Protein AF-A0A8H5ZBM0-F1 (afdb_monomer_lite)

Sequence (310 aa):
MVKHPAFNDKVKRLRPPYNVPSRYLDLVRHGNSYLEPWYIIEIADLKHLADITIFRCSAAALALQFFNSCTEKVRNSVRKILLIEDEMSVGQYHTHGRGFISLCQKNKKLHIEHLVNLWKTVFAPNSNLQERYLDDWCYQGVDSMQNDRLQASEVSQLVGNWMVEALALPSLGMPEGSFTLVLDGDPIPEHTSKVFRIMQRDAAWQAALGLCCSRGLLPKPSSRQRGYNSCFIFEGFPEVMQTLSTTSSLIRCNFDLGVPYDVEAIIENYRDLDWDGWYSQWFSHSPSEFQTEPPLPPWHELRWLRGLPC

Structure (mmCIF, N/CA/C/O backbone):
data_AF-A0A8H5ZBM0-F1
#
_entry.id   AF-A0A8H5ZBM0-F1
#
loop_
_atom_site.group_PDB
_atom_site.id
_atom_site.type_symbol
_atom_site.label_atom_id
_atom_site.label_alt_id
_atom_site.label_comp_id
_atom_site.label_asym_id
_atom_site.label_entity_id
_atom_site.label_seq_id
_atom_site.pdbx_PDB_ins_code
_atom_site.Cartn_x
_atom_site.Cartn_y
_atom_site.Cartn_z
_atom_site.occupancy
_atom_site.B_iso_or_equiv
_atom_site.auth_seq_id
_atom_site.auth_comp_id
_atom_site.auth_asym_id
_atom_site.auth_atom_id
_atom_site.pdbx_PDB_model_num
ATOM 1 N N . MET A 1 1 ? 17.841 0.954 47.524 1.00 33.88 1 MET A N 1
ATOM 2 C CA . MET A 1 1 ? 16.758 0.469 46.640 1.00 33.88 1 MET A CA 1
ATOM 3 C C . MET A 1 1 ? 16.695 -1.046 46.760 1.00 33.88 1 MET A C 1
ATOM 5 O O . MET A 1 1 ? 17.623 -1.719 46.331 1.00 33.88 1 MET A O 1
ATOM 9 N N . VAL A 1 2 ? 15.679 -1.573 47.443 1.00 26.39 2 VAL A N 1
ATOM 10 C CA . VAL A 1 2 ? 15.518 -3.018 47.674 1.00 26.39 2 VAL A CA 1
ATOM 11 C C . VAL A 1 2 ? 14.767 -3.603 46.477 1.00 26.39 2 VAL A C 1
ATOM 13 O O . VAL A 1 2 ? 13.672 -3.146 46.162 1.00 26.39 2 VAL A O 1
ATOM 16 N N . LYS A 1 3 ? 15.377 -4.563 45.771 1.00 30.36 3 LYS A N 1
ATOM 17 C CA . LYS A 1 3 ? 14.754 -5.249 44.629 1.00 30.36 3 LYS A CA 1
ATOM 18 C C . LYS A 1 3 ? 13.694 -6.236 45.126 1.00 30.36 3 LYS A C 1
ATOM 20 O O . LYS A 1 3 ? 13.940 -6.991 46.063 1.00 30.36 3 LYS A O 1
ATOM 25 N N . HIS A 1 4 ? 12.527 -6.215 44.485 1.00 25.84 4 HIS A N 1
ATOM 26 C CA . HIS A 1 4 ? 11.391 -7.073 44.812 1.00 25.84 4 HIS A CA 1
ATOM 27 C C . HIS A 1 4 ? 11.705 -8.549 44.474 1.00 25.84 4 HIS A C 1
ATOM 29 O O . HIS A 1 4 ? 12.137 -8.832 43.354 1.00 25.84 4 HIS A O 1
ATOM 35 N N . PRO A 1 5 ? 11.461 -9.506 45.387 1.00 26.69 5 PRO A N 1
ATOM 36 C CA . PRO A 1 5 ? 11.902 -10.903 45.261 1.00 26.69 5 PRO A CA 1
ATOM 37 C C . PRO A 1 5 ? 11.163 -11.738 44.196 1.00 26.69 5 PRO A C 1
ATOM 39 O O . PRO A 1 5 ? 11.470 -12.910 44.024 1.00 26.69 5 PRO A O 1
ATOM 42 N N . ALA A 1 6 ? 10.231 -11.150 43.441 1.00 33.69 6 ALA A N 1
ATOM 43 C CA . ALA A 1 6 ? 9.495 -11.843 42.375 1.00 33.69 6 ALA A CA 1
ATOM 44 C C . ALA A 1 6 ? 10.252 -11.937 41.032 1.00 33.69 6 ALA A C 1
ATOM 46 O O . ALA A 1 6 ? 9.741 -12.535 40.092 1.00 33.69 6 ALA A O 1
ATOM 47 N N . PHE A 1 7 ? 11.451 -11.352 40.928 1.00 33.72 7 PHE A N 1
ATOM 48 C CA . PHE A 1 7 ? 12.228 -11.310 39.680 1.00 33.72 7 PHE A CA 1
ATOM 49 C C . PHE A 1 7 ? 13.432 -12.257 39.638 1.00 33.72 7 PHE A C 1
ATOM 51 O O . PHE A 1 7 ? 14.173 -12.242 38.656 1.00 33.72 7 PHE A O 1
ATOM 58 N N . ASN A 1 8 ? 13.616 -13.106 40.654 1.00 34.25 8 ASN A N 1
ATOM 59 C CA . ASN A 1 8 ? 14.618 -14.164 40.598 1.00 34.25 8 ASN A CA 1
ATOM 60 C C . ASN A 1 8 ? 13.964 -15.512 40.279 1.00 34.25 8 ASN A C 1
ATOM 62 O O . ASN A 1 8 ? 13.110 -16.006 41.007 1.00 34.25 8 ASN A O 1
ATOM 66 N N . ASP A 1 9 ? 14.464 -16.086 39.188 1.00 32.72 9 ASP A N 1
ATOM 67 C CA . ASP A 1 9 ? 14.313 -17.457 38.719 1.00 32.72 9 ASP A CA 1
ATOM 68 C C . ASP A 1 9 ? 13.030 -17.846 37.963 1.00 32.72 9 ASP A C 1
ATOM 70 O O . ASP A 1 9 ? 11.936 -17.989 38.499 1.00 32.72 9 ASP A O 1
ATOM 74 N N . LYS A 1 10 ? 13.276 -18.204 36.689 1.00 29.12 10 LYS A N 1
ATOM 75 C CA . LYS A 1 10 ? 12.425 -18.942 35.735 1.00 29.12 10 LYS A CA 1
ATOM 76 C C . LYS A 1 10 ? 11.452 -18.133 34.871 1.00 29.12 10 LYS A C 1
ATOM 78 O O . LYS A 1 10 ? 10.294 -18.512 34.727 1.00 29.12 10 LYS A O 1
ATOM 83 N N . VAL A 1 11 ? 11.979 -17.221 34.050 1.00 29.80 11 VAL A N 1
ATOM 84 C CA . VAL A 1 11 ? 11.434 -17.064 32.685 1.00 29.80 11 VAL A CA 1
ATOM 85 C C . VAL A 1 11 ? 11.938 -18.238 31.839 1.00 29.80 11 VAL A C 1
ATOM 87 O O . VAL A 1 11 ? 12.832 -18.133 30.999 1.00 29.80 11 VAL A O 1
ATOM 90 N N . LYS A 1 12 ? 11.381 -19.427 32.096 1.00 26.59 12 LYS A N 1
ATOM 91 C CA . LYS A 1 12 ? 11.375 -20.487 31.091 1.00 26.59 12 LYS A CA 1
ATOM 92 C C . LYS A 1 12 ? 10.483 -19.984 29.961 1.00 26.59 12 LYS A C 1
ATOM 94 O O . LYS A 1 12 ? 9.270 -19.969 30.108 1.00 26.59 12 LYS A O 1
ATOM 99 N N . ARG A 1 13 ? 11.130 -19.550 28.876 1.00 33.44 13 ARG A N 1
ATOM 100 C CA . ARG A 1 13 ? 10.624 -19.462 27.496 1.00 33.44 13 ARG A CA 1
ATOM 101 C C . ARG A 1 13 ? 9.191 -19.992 27.345 1.00 33.44 13 ARG A C 1
ATOM 103 O O . ARG A 1 13 ? 9.004 -21.184 27.108 1.00 33.44 13 ARG A O 1
ATOM 110 N N . LEU A 1 14 ? 8.202 -19.105 27.393 1.00 24.95 14 LEU A N 1
ATOM 111 C CA . LEU A 1 14 ? 6.909 -19.354 26.763 1.00 24.95 14 LEU A CA 1
ATOM 112 C C . LEU A 1 14 ? 7.081 -19.105 25.260 1.00 24.95 14 LEU A C 1
ATOM 114 O O . LEU A 1 14 ? 6.639 -18.099 24.725 1.00 24.95 14 LEU A O 1
ATOM 118 N N . ARG A 1 15 ? 7.787 -20.015 24.576 1.00 25.97 15 ARG A N 1
ATOM 119 C CA . ARG A 1 15 ? 7.591 -20.192 23.133 1.00 25.97 15 ARG A CA 1
ATOM 120 C C . ARG A 1 15 ? 6.342 -21.060 22.978 1.00 25.97 15 ARG A C 1
ATOM 122 O O . ARG A 1 15 ? 6.362 -22.179 23.496 1.00 25.97 15 ARG A O 1
ATOM 129 N N . PRO A 1 16 ? 5.279 -20.606 22.298 1.00 27.73 16 PRO A N 1
ATOM 130 C CA . PRO A 1 16 ? 4.210 -21.508 21.897 1.00 27.73 16 PRO A CA 1
ATOM 131 C C . PRO A 1 16 ? 4.783 -22.586 20.955 1.00 27.73 16 PRO A C 1
ATOM 133 O O . PRO A 1 16 ? 5.667 -22.280 20.146 1.00 27.73 16 PRO A O 1
ATOM 136 N N . PRO A 1 17 ? 4.324 -23.846 21.037 1.00 27.28 17 PRO A N 1
ATOM 137 C CA . PRO A 1 17 ? 4.828 -24.927 20.208 1.00 27.28 17 PRO A CA 1
ATOM 138 C C . PRO A 1 17 ? 4.100 -24.905 18.860 1.00 27.28 17 PRO A C 1
ATOM 140 O O . PRO A 1 17 ? 3.126 -25.626 18.665 1.00 27.28 17 PRO A O 1
ATOM 143 N N . TYR A 1 18 ? 4.546 -24.081 17.914 1.00 31.19 18 TYR A N 1
ATOM 144 C CA . TYR A 1 18 ? 4.059 -24.178 16.537 1.00 31.19 18 TYR A CA 1
ATOM 145 C C . TYR A 1 18 ? 4.990 -25.087 15.724 1.00 31.19 18 TYR A C 1
ATOM 147 O O . TYR A 1 18 ? 6.059 -24.679 15.281 1.00 31.19 18 TYR A O 1
ATOM 155 N N . ASN A 1 19 ? 4.563 -26.341 15.532 1.00 26.06 19 ASN A N 1
ATOM 156 C CA . ASN A 1 19 ? 5.122 -27.297 14.565 1.00 26.06 19 ASN A CA 1
ATOM 157 C C . ASN A 1 19 ? 4.609 -26.994 13.143 1.00 26.06 19 ASN A C 1
ATOM 159 O O . ASN A 1 19 ? 4.022 -27.839 12.473 1.00 26.06 19 ASN A O 1
ATOM 163 N N . VAL A 1 20 ? 4.827 -25.767 12.682 1.00 27.86 20 VAL A N 1
ATOM 164 C CA . VAL A 1 20 ? 4.661 -25.361 11.279 1.00 27.86 20 VAL A CA 1
ATOM 165 C C . VAL A 1 20 ? 5.932 -24.584 10.926 1.00 27.86 20 VAL A C 1
ATOM 167 O O . VAL A 1 20 ? 6.418 -23.880 11.811 1.00 27.86 20 VAL A O 1
ATOM 170 N N . PRO A 1 21 ? 6.541 -24.706 9.727 1.00 25.84 21 PRO A N 1
ATOM 171 C CA . PRO A 1 21 ? 7.827 -24.069 9.432 1.00 25.84 21 PRO A CA 1
ATOM 172 C C . PRO A 1 21 ? 7.718 -22.532 9.445 1.00 25.84 21 PRO A C 1
ATOM 174 O O . PRO A 1 21 ? 7.601 -21.883 8.412 1.00 25.84 21 PRO A O 1
ATOM 177 N N . SER A 1 22 ? 7.781 -21.931 10.632 1.00 29.97 22 SER A N 1
ATOM 178 C CA . SER A 1 22 ? 7.567 -20.512 10.932 1.00 29.97 22 SER A CA 1
ATOM 179 C C . SER A 1 22 ? 8.742 -19.621 10.515 1.00 29.97 22 SER A C 1
ATOM 181 O O . SER A 1 22 ? 9.042 -18.631 11.170 1.00 29.97 22 SER A O 1
ATOM 183 N N . ARG A 1 23 ? 9.462 -19.971 9.444 1.00 25.53 23 ARG A N 1
ATOM 184 C CA . ARG A 1 23 ? 10.635 -19.212 8.982 1.00 25.53 23 ARG A CA 1
ATOM 185 C C . ARG A 1 23 ? 10.299 -18.030 8.066 1.00 25.53 23 ARG A C 1
ATOM 187 O O . ARG A 1 23 ? 11.224 -17.334 7.670 1.00 25.53 23 ARG A O 1
ATOM 194 N N . TYR A 1 24 ? 9.023 -17.798 7.750 1.00 31.78 24 TYR A N 1
ATOM 195 C CA . TYR A 1 24 ? 8.610 -16.810 6.742 1.00 31.78 24 TYR A CA 1
ATOM 196 C C . TYR A 1 24 ? 7.617 -15.742 7.236 1.00 31.78 24 TYR A C 1
ATOM 198 O O . TYR A 1 24 ? 7.218 -14.897 6.448 1.00 31.78 24 TYR A O 1
ATOM 206 N N . LEU A 1 25 ? 7.255 -15.728 8.527 1.00 31.25 25 LEU A N 1
ATOM 207 C CA . LEU A 1 25 ? 6.369 -14.703 9.117 1.00 31.25 25 LEU A CA 1
ATOM 208 C C . LEU A 1 25 ? 7.105 -13.670 9.995 1.00 31.25 25 LEU A C 1
ATOM 210 O O . LEU A 1 25 ? 6.489 -12.712 10.447 1.00 31.25 25 LEU A O 1
ATOM 214 N N . ASP A 1 26 ? 8.424 -13.819 10.171 1.00 28.83 26 ASP A N 1
ATOM 215 C CA . ASP A 1 26 ? 9.310 -12.817 10.795 1.00 28.83 26 ASP A CA 1
ATOM 216 C C . ASP A 1 26 ? 9.907 -11.874 9.729 1.00 28.83 26 ASP A C 1
ATOM 218 O O . ASP A 1 26 ? 11.113 -11.612 9.690 1.00 28.83 26 ASP A O 1
ATOM 222 N N . LEU A 1 27 ? 9.077 -11.398 8.799 1.00 34.03 27 LEU A N 1
ATOM 223 C CA . LEU A 1 27 ? 9.504 -10.504 7.721 1.00 34.03 27 LEU A CA 1
ATOM 224 C C . LEU A 1 27 ? 9.506 -9.037 8.163 1.00 34.03 27 LEU A C 1
ATOM 226 O O . LEU A 1 27 ? 8.870 -8.221 7.525 1.00 34.03 27 LEU A O 1
ATOM 230 N N . VAL A 1 28 ? 10.267 -8.709 9.213 1.00 34.44 28 VAL A N 1
ATOM 231 C CA . VAL A 1 28 ? 10.992 -7.429 9.332 1.00 34.44 28 VAL A CA 1
ATOM 232 C C . VAL A 1 28 ? 12.211 -7.660 10.233 1.00 34.44 28 VAL A C 1
ATOM 234 O O . VAL A 1 28 ? 12.204 -7.404 11.435 1.00 34.44 28 VAL A O 1
ATOM 237 N N . ARG A 1 29 ? 13.302 -8.173 9.656 1.00 30.55 29 ARG A N 1
ATOM 238 C CA . ARG A 1 29 ? 14.624 -8.149 10.299 1.00 30.55 29 ARG A CA 1
ATOM 239 C C . ARG A 1 29 ? 15.218 -6.743 10.144 1.00 30.55 29 ARG A C 1
ATOM 241 O O . ARG A 1 29 ? 16.108 -6.538 9.325 1.00 30.55 29 ARG A O 1
ATOM 248 N N . HIS A 1 30 ? 14.749 -5.787 10.942 1.00 34.34 30 HIS A N 1
ATOM 249 C CA . HIS A 1 30 ? 15.534 -4.587 11.235 1.00 34.34 30 HIS A CA 1
ATOM 250 C C . HIS A 1 30 ? 16.303 -4.801 12.540 1.00 34.34 30 HIS A C 1
ATOM 252 O O . HIS A 1 30 ? 15.834 -5.456 13.468 1.00 34.34 30 HIS A O 1
ATOM 258 N N . GLY A 1 31 ? 17.571 -4.394 12.531 1.00 31.05 31 GLY A N 1
ATOM 259 C CA . GLY A 1 31 ? 18.559 -4.786 13.526 1.00 31.05 31 GLY A CA 1
ATOM 260 C C . GLY A 1 31 ? 18.194 -4.391 14.959 1.00 31.05 31 GLY A C 1
ATOM 261 O O . GLY A 1 31 ? 17.750 -3.285 15.221 1.00 31.05 31 GLY A O 1
ATOM 262 N N . ASN A 1 32 ? 18.490 -5.301 15.887 1.00 28.89 32 ASN A N 1
ATOM 263 C CA . ASN A 1 32 ? 18.801 -5.048 17.298 1.00 28.89 32 ASN A CA 1
ATOM 264 C C . ASN A 1 32 ? 17.808 -4.273 18.191 1.00 28.89 32 ASN A C 1
ATOM 266 O O . ASN A 1 32 ? 18.210 -3.888 19.288 1.00 28.89 32 ASN A O 1
ATOM 270 N N . SER A 1 33 ? 16.526 -4.141 17.853 1.00 32.44 33 SER A N 1
ATOM 271 C CA . SER A 1 33 ? 15.500 -3.816 18.855 1.00 32.44 33 SER A CA 1
ATOM 272 C C . SER A 1 33 ? 14.769 -5.093 19.289 1.00 32.44 33 SER A C 1
ATOM 274 O O . SER A 1 33 ? 13.978 -5.682 18.564 1.00 32.44 33 SER A O 1
ATOM 276 N N . TYR A 1 34 ? 15.061 -5.560 20.506 1.00 31.25 34 TYR A N 1
ATOM 277 C CA . TYR A 1 34 ? 14.385 -6.695 21.156 1.00 31.25 34 TYR A CA 1
ATOM 278 C C . TYR A 1 34 ? 12.999 -6.323 21.712 1.00 31.25 34 TYR A C 1
ATOM 280 O O . TYR A 1 34 ? 12.539 -6.920 22.685 1.00 31.25 34 TYR A O 1
ATOM 288 N N . LEU A 1 35 ? 12.337 -5.323 21.134 1.00 31.86 35 LEU A N 1
ATOM 289 C CA . LEU A 1 35 ? 10.936 -5.085 21.438 1.00 31.86 35 LEU A CA 1
ATOM 290 C C . LEU A 1 35 ? 10.167 -6.169 20.695 1.00 31.86 35 LEU A C 1
ATOM 292 O O . LEU A 1 35 ? 10.354 -6.341 19.491 1.00 31.86 35 LEU A O 1
ATOM 296 N N . GLU A 1 36 ? 9.371 -6.964 21.410 1.00 31.14 36 GLU A N 1
ATOM 297 C CA . GLU A 1 36 ? 8.509 -7.928 20.733 1.00 31.14 36 GLU A CA 1
ATOM 298 C C . GLU A 1 36 ? 7.719 -7.197 19.628 1.00 31.14 36 GLU A C 1
ATOM 300 O O . GLU A 1 36 ? 7.353 -6.039 19.845 1.00 31.14 36 GLU A O 1
ATOM 305 N N . PRO A 1 37 ? 7.436 -7.817 18.465 1.00 37.91 37 PRO A N 1
ATOM 306 C CA . PRO A 1 37 ? 6.881 -7.129 17.282 1.00 37.91 37 PRO A CA 1
ATOM 307 C C . PRO A 1 37 ? 5.517 -6.435 17.492 1.00 37.91 37 PRO A C 1
ATOM 309 O O . PRO A 1 37 ? 4.950 -5.862 16.567 1.00 37.91 37 PRO A O 1
ATOM 312 N N . TRP A 1 38 ? 4.965 -6.535 18.702 1.00 39.31 38 TRP A N 1
ATOM 313 C CA . TRP A 1 38 ? 3.685 -6.027 19.185 1.00 39.31 38 TRP A CA 1
ATOM 314 C C . TRP A 1 38 ? 3.823 -5.239 20.502 1.00 39.31 38 TRP A C 1
ATOM 316 O O . TRP A 1 38 ? 2.835 -5.087 21.223 1.00 39.31 38 TRP A O 1
ATOM 326 N N . TYR A 1 39 ? 5.023 -4.770 20.867 1.00 34.44 39 TYR A N 1
ATOM 327 C CA . TYR A 1 39 ? 5.206 -3.954 22.069 1.00 34.44 39 TYR A CA 1
ATOM 328 C C . TYR A 1 39 ? 4.470 -2.619 21.913 1.00 34.44 39 TYR A C 1
ATOM 330 O O . TYR A 1 39 ? 4.941 -1.690 21.259 1.00 34.44 39 TYR A O 1
ATOM 338 N N . ILE A 1 40 ? 3.290 -2.536 22.526 1.00 38.94 40 ILE A N 1
ATOM 339 C CA . ILE A 1 40 ? 2.606 -1.273 22.783 1.00 38.94 40 ILE A CA 1
ATOM 340 C C . ILE A 1 40 ? 3.473 -0.539 23.802 1.00 38.94 40 ILE A C 1
ATOM 342 O O . ILE A 1 40 ? 3.544 -0.955 24.957 1.00 38.94 40 ILE A O 1
ATOM 346 N N . ILE A 1 41 ? 4.156 0.516 23.362 1.00 38.53 41 ILE A N 1
ATOM 347 C CA . ILE A 1 41 ? 5.001 1.330 24.237 1.00 38.53 41 ILE A CA 1
ATOM 348 C C . ILE A 1 41 ? 4.119 1.898 25.355 1.00 38.53 41 ILE A C 1
ATOM 350 O O . ILE A 1 41 ? 3.119 2.571 25.087 1.00 38.53 41 ILE A O 1
ATOM 354 N N . GLU A 1 42 ? 4.455 1.608 26.613 1.00 41.88 42 GLU A N 1
ATOM 355 C CA . GLU A 1 42 ? 3.718 2.160 27.746 1.00 41.88 42 GLU A CA 1
ATOM 356 C C . GLU A 1 42 ? 3.921 3.683 27.835 1.00 41.88 42 GLU A C 1
ATOM 358 O O . GLU A 1 42 ? 4.978 4.215 27.501 1.00 41.88 42 GLU A O 1
ATOM 363 N N . ILE A 1 43 ? 2.919 4.417 28.337 1.00 41.38 43 ILE A N 1
ATOM 364 C CA . ILE A 1 43 ? 2.979 5.889 28.463 1.00 41.38 43 ILE A CA 1
ATOM 365 C C . ILE A 1 43 ? 4.186 6.352 29.295 1.00 41.38 43 ILE A C 1
ATOM 367 O O . ILE A 1 43 ? 4.699 7.445 29.071 1.00 41.38 43 ILE A O 1
ATOM 371 N N . ALA A 1 44 ? 4.640 5.552 30.260 1.00 41.75 44 ALA A N 1
ATOM 372 C CA . ALA A 1 44 ? 5.829 5.870 31.044 1.00 41.75 44 ALA A CA 1
ATOM 373 C C . ALA A 1 44 ? 7.112 5.843 30.192 1.00 41.75 44 ALA A C 1
ATOM 375 O O . ALA A 1 44 ? 7.951 6.728 30.344 1.00 41.75 44 ALA A O 1
ATOM 376 N N . ASP A 1 45 ? 7.213 4.900 29.252 1.00 38.72 45 ASP A N 1
ATOM 377 C CA . ASP A 1 45 ? 8.326 4.793 28.304 1.00 38.72 45 ASP A CA 1
ATOM 378 C C . ASP A 1 45 ? 8.248 5.901 27.240 1.00 38.72 45 ASP A C 1
ATOM 380 O O . ASP A 1 45 ? 9.256 6.531 26.924 1.00 38.72 45 ASP A O 1
ATOM 384 N N . LEU A 1 46 ? 7.036 6.223 26.759 1.00 39.09 46 LEU A N 1
ATOM 385 C CA . LEU A 1 46 ? 6.793 7.370 25.871 1.00 39.09 46 LEU A CA 1
ATOM 386 C C . LEU A 1 46 ? 7.191 8.694 26.530 1.00 39.09 46 LEU A C 1
ATOM 388 O O . LEU A 1 46 ? 7.805 9.529 25.880 1.00 39.09 46 LEU A O 1
ATOM 392 N N . LYS A 1 47 ? 6.889 8.883 27.821 1.00 38.81 47 LYS A N 1
ATOM 393 C CA . LYS A 1 47 ? 7.287 10.081 28.580 1.00 38.81 47 LYS A CA 1
ATOM 394 C C . LYS A 1 47 ? 8.800 10.206 28.729 1.00 38.81 47 LYS A C 1
ATOM 396 O O . LYS A 1 47 ? 9.303 11.319 28.723 1.00 38.81 47 LYS A O 1
ATOM 401 N N . HIS A 1 48 ? 9.508 9.085 28.852 1.00 39.34 48 HIS A N 1
ATOM 402 C CA . HIS A 1 48 ? 10.963 9.077 28.992 1.00 39.34 48 HIS A CA 1
ATOM 403 C C . HIS A 1 48 ? 11.690 9.391 27.677 1.00 39.34 48 HIS A C 1
ATOM 405 O O . HIS A 1 48 ? 12.805 9.905 27.699 1.00 39.34 48 HIS A O 1
ATOM 411 N N . LEU A 1 49 ? 11.055 9.076 26.544 1.00 37.03 49 LEU A N 1
ATOM 412 C CA . LEU A 1 49 ? 11.532 9.407 25.204 1.00 37.03 49 LEU A CA 1
ATOM 413 C C . LEU A 1 49 ? 11.111 10.840 24.789 1.00 37.03 49 LEU A C 1
ATOM 415 O O . LEU A 1 49 ? 11.855 11.528 24.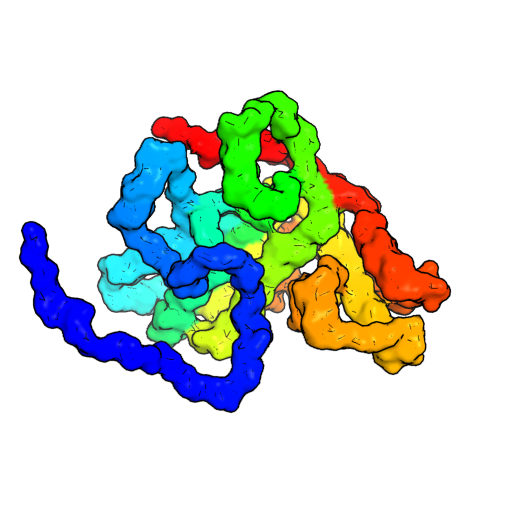091 1.00 37.03 49 LEU A O 1
ATOM 419 N N . ALA A 1 50 ? 9.956 11.318 25.263 1.00 38.34 50 ALA A N 1
ATOM 420 C CA . ALA A 1 50 ? 9.348 12.606 24.908 1.00 38.34 50 ALA A CA 1
ATOM 421 C C . ALA A 1 50 ? 10.109 13.867 25.361 1.00 38.34 50 ALA A C 1
ATOM 423 O O . ALA A 1 50 ? 9.727 14.964 24.960 1.00 38.34 50 ALA A O 1
ATOM 424 N N . ASP A 1 51 ? 11.185 13.746 26.142 1.00 42.59 51 ASP A N 1
ATOM 425 C CA . ASP A 1 51 ? 11.966 14.908 26.591 1.00 42.59 51 ASP A CA 1
ATOM 426 C C . ASP A 1 51 ? 12.744 15.602 25.450 1.00 42.59 51 ASP A C 1
ATOM 428 O O . ASP A 1 51 ? 13.280 16.690 25.654 1.00 42.59 51 ASP A O 1
ATOM 432 N N . ILE A 1 52 ? 12.801 15.017 24.239 1.00 43.56 52 ILE A N 1
ATOM 433 C CA . ILE A 1 52 ? 13.503 15.612 23.080 1.00 43.56 52 ILE A CA 1
ATOM 434 C C . ILE A 1 52 ? 12.753 15.418 21.736 1.00 43.56 52 ILE A C 1
ATOM 436 O O . ILE A 1 52 ? 13.072 16.084 20.756 1.00 43.56 52 ILE A O 1
ATOM 440 N N . THR A 1 53 ? 11.733 14.551 21.646 1.00 44.81 53 THR A N 1
ATOM 441 C CA . THR A 1 53 ? 11.029 14.236 20.377 1.00 44.81 53 THR A CA 1
ATOM 442 C C . THR A 1 53 ? 9.538 13.942 20.590 1.00 44.81 53 THR A C 1
ATOM 444 O O . THR A 1 53 ? 9.152 13.235 21.517 1.00 44.81 53 THR A O 1
ATOM 447 N N . ILE A 1 54 ? 8.666 14.481 19.728 1.00 53.94 54 ILE A N 1
ATOM 448 C CA . ILE A 1 54 ? 7.221 14.202 19.767 1.00 53.94 54 ILE A CA 1
ATOM 449 C C . ILE A 1 54 ? 6.966 12.852 19.107 1.00 53.94 54 ILE A C 1
ATOM 451 O O . ILE A 1 54 ? 6.987 12.725 17.885 1.00 53.94 54 ILE A O 1
ATOM 455 N N . PHE A 1 55 ? 6.686 11.839 19.920 1.00 59.47 55 PHE A N 1
ATOM 456 C CA . PHE A 1 55 ? 6.293 10.526 19.427 1.00 59.47 55 PHE A CA 1
ATOM 457 C C . PHE A 1 55 ? 4.789 10.469 19.170 1.00 59.47 55 PHE A C 1
ATOM 459 O O . PHE A 1 55 ? 3.974 10.599 20.086 1.00 59.47 55 PHE A O 1
ATOM 466 N N . ARG A 1 56 ? 4.412 10.255 17.907 1.00 69.00 56 ARG A N 1
ATOM 467 C CA . ARG A 1 56 ? 3.016 10.075 17.496 1.00 69.00 56 ARG A CA 1
ATOM 468 C C . ARG A 1 56 ? 2.607 8.617 17.659 1.00 69.00 56 ARG A C 1
ATOM 470 O O . ARG A 1 56 ? 3.325 7.708 17.246 1.00 69.00 56 ARG A O 1
ATOM 477 N N . CYS A 1 57 ? 1.456 8.397 18.281 1.00 78.69 57 CYS A N 1
ATOM 478 C CA . CYS A 1 57 ? 0.856 7.074 18.397 1.00 78.69 57 CYS A CA 1
ATOM 479 C C . CYS A 1 57 ? -0.068 6.828 17.205 1.00 78.69 57 CYS A C 1
ATOM 481 O O . CYS A 1 57 ? -0.872 7.695 16.875 1.00 78.69 57 CYS A O 1
ATOM 483 N N . SER A 1 58 ? -0.015 5.622 16.641 1.00 87.75 58 SER A N 1
ATOM 484 C CA . SER A 1 58 ? -0.937 5.203 15.577 1.00 87.75 58 SER A CA 1
ATOM 485 C C . SER A 1 58 ? -2.386 5.266 16.058 1.00 87.75 58 SER A C 1
ATOM 487 O O . SER A 1 58 ? -2.654 4.941 17.227 1.00 87.75 58 SER A O 1
ATOM 489 N N . ALA A 1 59 ? -3.319 5.567 15.160 1.00 91.81 59 ALA A N 1
ATOM 490 C CA . ALA A 1 59 ? -4.751 5.508 15.443 1.00 91.81 59 ALA A CA 1
ATOM 491 C C . ALA A 1 59 ? -5.167 4.127 15.980 1.00 91.81 59 ALA A C 1
ATOM 493 O O . ALA A 1 59 ? -5.962 4.037 16.921 1.00 91.81 59 ALA A O 1
ATOM 494 N N . ALA A 1 60 ? -4.574 3.051 15.454 1.00 92.69 60 ALA A N 1
ATOM 495 C CA . ALA A 1 60 ? -4.773 1.687 15.936 1.00 92.69 60 ALA A CA 1
ATOM 496 C C . ALA A 1 60 ? -4.456 1.524 17.437 1.00 92.69 60 ALA A C 1
ATOM 498 O O . ALA A 1 60 ? -5.281 1.010 18.200 1.00 92.69 60 ALA A O 1
ATOM 499 N N . ALA A 1 61 ? -3.285 1.989 17.880 1.00 88.25 61 ALA A N 1
ATOM 500 C CA . ALA A 1 61 ? -2.853 1.904 19.276 1.00 88.25 61 ALA A CA 1
ATOM 501 C C . ALA A 1 61 ? -3.764 2.709 20.219 1.00 88.25 61 ALA A C 1
ATOM 503 O O . ALA A 1 61 ? -4.199 2.190 21.251 1.00 88.25 61 ALA A O 1
ATOM 504 N N . LEU A 1 62 ? -4.109 3.944 19.841 1.00 90.88 62 LEU A N 1
ATOM 505 C CA . LEU A 1 62 ? -5.002 4.801 20.628 1.00 90.88 62 LEU A CA 1
ATOM 506 C C . LEU A 1 62 ? -6.405 4.195 20.752 1.00 90.88 62 LEU A C 1
ATOM 508 O O . LEU A 1 62 ? -6.984 4.161 21.841 1.00 90.88 62 LEU A O 1
ATOM 512 N N . ALA A 1 63 ? -6.939 3.652 19.656 1.00 93.19 63 ALA A N 1
ATOM 513 C CA . ALA A 1 63 ? -8.227 2.974 19.666 1.00 93.19 63 ALA A CA 1
ATOM 514 C C . ALA A 1 63 ? -8.205 1.737 20.577 1.00 93.19 63 ALA A C 1
ATOM 516 O O . ALA A 1 63 ? -9.110 1.566 21.394 1.00 93.19 63 ALA A O 1
ATOM 517 N N . LEU A 1 64 ? -7.168 0.898 20.510 1.00 91.00 64 LEU A N 1
ATOM 518 C CA . LEU A 1 64 ? -7.039 -0.262 21.400 1.00 91.00 64 LEU A CA 1
ATOM 519 C C . LEU A 1 64 ? -6.989 0.146 22.872 1.00 91.00 64 LEU A C 1
ATOM 521 O O . LEU A 1 64 ? -7.661 -0.474 23.699 1.00 91.00 64 LEU A O 1
ATOM 525 N N . GLN A 1 65 ? -6.255 1.208 23.202 1.00 89.81 65 GLN A N 1
ATOM 526 C CA . GLN A 1 65 ? -6.210 1.743 24.560 1.00 89.81 65 GLN A CA 1
ATOM 527 C C . GLN A 1 65 ? -7.601 2.180 25.041 1.00 89.81 65 GLN A C 1
ATOM 529 O O . GLN A 1 65 ? -8.028 1.793 26.132 1.00 89.81 65 GLN A O 1
ATOM 534 N N . PHE A 1 66 ? -8.332 2.931 24.214 1.00 91.25 66 PHE A N 1
ATOM 535 C CA . PHE A 1 66 ? -9.699 3.351 24.514 1.00 91.25 66 PHE A CA 1
ATOM 536 C C . PHE A 1 66 ? -10.643 2.154 24.704 1.00 91.25 66 PHE A C 1
ATOM 538 O O . PHE A 1 66 ? -11.397 2.086 25.673 1.00 91.25 66 PHE A O 1
ATOM 545 N N . PHE A 1 67 ? -10.594 1.157 23.822 1.00 89.12 67 PHE A N 1
ATOM 546 C CA . PHE A 1 67 ? -11.462 -0.012 23.953 1.00 89.12 67 PHE A CA 1
ATOM 547 C C . PHE A 1 67 ? -11.098 -0.896 25.147 1.00 89.12 67 PHE A C 1
ATOM 549 O O . PHE A 1 67 ? -11.986 -1.526 25.723 1.00 89.12 67 PHE A O 1
ATOM 556 N N . ASN A 1 68 ? -9.833 -0.924 25.560 1.00 86.94 68 ASN A N 1
ATOM 557 C CA . ASN A 1 68 ? -9.409 -1.632 26.764 1.00 86.94 68 ASN A CA 1
ATOM 558 C C . ASN A 1 68 ? -9.895 -0.956 28.054 1.00 86.94 68 ASN A C 1
ATOM 560 O O . ASN A 1 68 ? -10.120 -1.659 29.038 1.00 86.94 68 ASN A O 1
ATOM 564 N N . SER A 1 69 ? -10.120 0.362 28.049 1.00 92.06 69 SER A N 1
ATOM 565 C CA . SER A 1 69 ? -10.749 1.068 29.176 1.00 92.06 69 SER A CA 1
ATOM 566 C C . SER A 1 69 ? -12.283 0.971 29.172 1.00 92.06 69 SER A C 1
ATOM 568 O O . SER A 1 69 ? -12.930 1.225 30.189 1.00 92.06 69 SER A O 1
ATOM 570 N N . CYS A 1 70 ? -12.884 0.555 28.054 1.00 93.00 70 CYS A N 1
ATOM 571 C CA . CYS A 1 70 ? -14.326 0.386 27.928 1.00 93.00 70 CYS A CA 1
ATOM 572 C C . CYS A 1 70 ? -14.850 -0.893 28.603 1.00 93.00 70 CYS A C 1
ATOM 574 O O . CYS A 1 70 ? -14.241 -1.967 28.579 1.00 93.00 70 CYS A O 1
ATOM 576 N N . THR A 1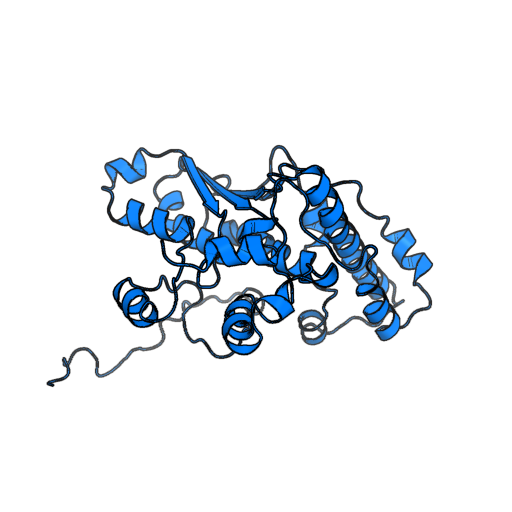 71 ? -16.082 -0.811 29.115 1.00 94.38 71 THR A N 1
ATOM 577 C CA . THR A 1 71 ? -16.801 -1.990 29.619 1.00 94.38 71 THR A CA 1
ATOM 578 C C . THR A 1 71 ? -17.062 -3.005 28.504 1.00 94.38 71 THR A C 1
ATOM 580 O O . THR A 1 71 ? -17.129 -2.674 27.317 1.00 94.38 71 THR A O 1
ATOM 583 N N . GLU A 1 72 ? -17.266 -4.268 28.879 1.00 92.56 72 GLU A N 1
ATOM 584 C CA . GLU A 1 72 ? -17.625 -5.325 27.928 1.00 92.56 72 GLU A CA 1
ATOM 585 C C . GLU A 1 72 ? -18.917 -5.006 27.158 1.00 92.56 72 GLU A C 1
ATOM 587 O O . GLU A 1 72 ? -18.998 -5.244 25.955 1.00 92.56 72 GLU A O 1
ATOM 592 N N . LYS A 1 73 ? -19.895 -4.366 27.814 1.00 94.44 73 LYS A N 1
ATOM 593 C CA . LYS A 1 73 ? -21.144 -3.928 27.176 1.00 94.44 73 LYS A CA 1
ATOM 594 C C . LYS A 1 73 ? -20.893 -2.963 26.012 1.00 94.44 73 LYS A C 1
ATOM 596 O O . LYS A 1 73 ? -21.524 -3.113 24.970 1.00 94.44 73 LYS A O 1
ATOM 601 N N . VAL A 1 74 ? -19.977 -2.005 26.181 1.00 93.06 74 VAL A N 1
ATOM 602 C CA . VAL A 1 74 ? -19.596 -1.055 25.120 1.00 93.06 74 VAL A CA 1
ATOM 603 C C . VAL A 1 74 ? -18.835 -1.775 24.010 1.00 93.06 74 VAL A C 1
ATOM 605 O O . VAL A 1 74 ? -19.194 -1.660 22.842 1.00 93.06 74 VAL A O 1
ATOM 608 N N . ARG A 1 75 ? -17.837 -2.596 24.358 1.00 93.12 75 ARG A N 1
ATOM 609 C CA . ARG A 1 75 ? -17.080 -3.377 23.364 1.00 93.12 75 ARG A CA 1
ATOM 610 C C . ARG A 1 75 ? -17.977 -4.269 22.501 1.00 93.12 75 ARG A C 1
ATOM 612 O O . ARG A 1 75 ? -17.747 -4.384 21.300 1.00 93.12 75 ARG A O 1
ATOM 619 N N . ASN A 1 76 ? -19.025 -4.845 23.090 1.00 93.62 76 ASN A N 1
ATOM 620 C CA . ASN A 1 76 ? -19.977 -5.718 22.403 1.00 93.62 76 ASN A CA 1
ATOM 621 C C . ASN A 1 76 ? -21.089 -4.963 21.650 1.00 93.62 76 ASN A C 1
ATOM 623 O O . ASN A 1 76 ? -21.797 -5.579 20.846 1.00 93.62 76 ASN A O 1
ATOM 627 N N . SER A 1 77 ? -21.282 -3.657 21.873 1.00 95.50 77 SER A N 1
ATOM 628 C CA . SER A 1 77 ? -22.284 -2.855 21.152 1.00 95.50 77 SER A CA 1
ATOM 629 C C . SER A 1 77 ? -21.735 -2.206 19.880 1.00 95.50 77 SER A C 1
ATOM 631 O O . SER A 1 77 ? -22.498 -2.008 18.934 1.00 95.50 77 SER A O 1
ATOM 633 N N . VAL A 1 78 ? -20.428 -1.938 19.815 1.00 96.25 78 VAL A N 1
ATOM 634 C CA . VAL A 1 78 ? -19.784 -1.346 18.633 1.00 96.25 78 VAL A CA 1
ATOM 635 C C . VAL A 1 78 ? -19.824 -2.307 17.441 1.00 96.25 78 VAL A C 1
ATOM 637 O O . VAL A 1 78 ? -19.743 -3.530 17.586 1.00 96.25 78 VAL A O 1
ATOM 640 N N . ARG A 1 79 ? -20.015 -1.749 16.243 1.00 96.81 79 ARG A N 1
ATOM 641 C CA . ARG A 1 79 ? -20.120 -2.501 14.979 1.00 96.81 79 ARG A CA 1
ATOM 642 C C . ARG A 1 79 ? -19.066 -2.110 13.957 1.00 96.81 79 ARG A C 1
ATOM 644 O O . ARG A 1 79 ? -18.657 -2.958 13.179 1.00 96.81 79 ARG A O 1
ATOM 651 N N . LYS A 1 80 ? -18.604 -0.861 13.979 1.00 97.00 80 LYS A N 1
ATOM 652 C CA . LYS A 1 80 ? -17.561 -0.366 13.084 1.00 97.00 80 LYS A CA 1
ATOM 653 C C . LYS A 1 80 ? -16.569 0.482 13.870 1.00 97.00 80 LYS A C 1
ATOM 655 O O . LYS A 1 80 ? -16.991 1.304 14.682 1.00 97.00 80 LYS A O 1
ATOM 660 N N . ILE A 1 81 ? -15.283 0.281 13.614 1.00 96.88 81 ILE A N 1
ATOM 661 C CA . ILE A 1 81 ? -14.203 1.185 14.011 1.00 96.88 81 ILE A CA 1
ATOM 662 C C . ILE A 1 81 ? -13.516 1.620 12.724 1.00 96.88 81 ILE A C 1
ATOM 664 O O . ILE A 1 81 ? -13.105 0.770 11.937 1.00 96.88 81 ILE A O 1
ATOM 668 N N . LEU A 1 82 ? -13.429 2.930 12.515 1.00 97.00 82 LEU A N 1
ATOM 669 C CA . LEU A 1 82 ? -12.638 3.523 11.448 1.00 97.00 82 LEU A CA 1
ATOM 670 C C . LEU A 1 82 ? -11.338 4.033 12.067 1.00 97.00 82 LEU A C 1
ATOM 672 O O . LEU A 1 82 ? -11.370 4.925 12.914 1.00 97.00 82 LEU A O 1
ATOM 676 N N . LEU A 1 83 ? -10.222 3.430 11.679 1.00 96.56 83 LEU A N 1
ATOM 677 C CA . LEU A 1 83 ? -8.881 3.882 12.023 1.00 96.56 83 LEU A CA 1
ATOM 678 C C . LEU A 1 83 ? -8.390 4.742 10.865 1.00 96.56 83 LEU A C 1
ATOM 680 O O . LEU A 1 83 ? -8.400 4.278 9.728 1.00 96.56 83 LEU A O 1
ATOM 684 N N . ILE A 1 84 ? -8.008 5.981 11.155 1.00 95.62 84 ILE A N 1
ATOM 685 C CA . ILE A 1 84 ? -7.492 6.929 10.168 1.00 95.62 84 ILE A CA 1
ATOM 686 C C . ILE A 1 84 ? -6.026 7.150 10.512 1.00 95.62 84 ILE A C 1
ATOM 688 O O . ILE A 1 84 ? -5.714 7.877 11.450 1.00 95.62 84 ILE A O 1
ATOM 692 N N . GLU A 1 85 ? -5.142 6.475 9.788 1.00 92.62 85 GLU A N 1
ATOM 693 C CA . GLU A 1 85 ? -3.703 6.699 9.857 1.00 92.62 85 GLU A CA 1
ATOM 694 C C . GLU A 1 85 ? -3.338 7.730 8.785 1.00 92.62 85 GLU A C 1
ATOM 696 O O . GLU A 1 85 ? -3.003 7.388 7.647 1.00 92.62 85 GLU A O 1
ATOM 701 N N . ASP A 1 86 ? -3.432 9.009 9.137 1.00 88.81 86 ASP A N 1
ATOM 702 C CA . ASP A 1 86 ? -3.047 10.150 8.298 1.00 88.81 86 ASP A CA 1
ATOM 703 C C . ASP A 1 86 ? -1.751 10.824 8.772 1.00 88.81 86 ASP A C 1
ATOM 705 O O . ASP A 1 86 ? -1.418 11.937 8.341 1.00 88.81 86 ASP A O 1
ATOM 709 N N . GLU A 1 87 ? -1.021 10.125 9.644 1.00 79.94 87 GLU A N 1
ATOM 710 C CA . GLU A 1 87 ? 0.228 10.550 10.242 1.00 79.94 87 GLU A CA 1
ATOM 711 C C . GLU A 1 87 ? 1.193 9.395 10.499 1.00 79.94 87 GLU A C 1
ATOM 713 O O . GLU A 1 87 ? 0.804 8.305 10.919 1.00 79.94 87 GLU A O 1
ATOM 718 N N . MET A 1 88 ? 2.489 9.664 10.316 1.00 73.25 88 MET A N 1
ATOM 719 C CA . MET A 1 88 ? 3.531 8.728 10.739 1.00 73.25 88 MET A CA 1
ATOM 720 C C . MET A 1 88 ? 3.492 8.548 12.253 1.00 73.25 88 MET A C 1
ATOM 722 O O . MET A 1 88 ? 3.322 9.510 13.005 1.00 73.25 88 MET A O 1
ATOM 726 N N . SER A 1 89 ? 3.694 7.307 12.681 1.00 72.31 89 SER A N 1
ATOM 727 C CA . SER A 1 89 ? 3.629 6.902 14.078 1.00 72.31 89 SER A CA 1
ATOM 728 C C . SER A 1 89 ? 4.854 6.091 14.471 1.00 72.31 89 SER A C 1
ATOM 730 O O . SER A 1 89 ? 5.562 5.563 13.620 1.00 72.31 89 SER A O 1
ATOM 732 N N . VAL A 1 90 ? 5.114 5.987 15.770 1.00 66.12 90 VAL A N 1
ATOM 733 C CA . VAL A 1 90 ? 6.222 5.175 16.280 1.00 66.12 90 VAL A CA 1
ATOM 734 C C . VAL A 1 90 ? 5.979 3.682 16.137 1.00 66.12 90 VAL A C 1
ATOM 736 O O . VAL A 1 90 ? 4.843 3.206 16.204 1.00 66.12 90 VAL A O 1
ATOM 739 N N . GLY A 1 91 ? 7.083 2.941 16.040 1.00 68.88 91 GLY A N 1
ATOM 740 C CA . GLY A 1 91 ? 7.080 1.487 15.960 1.00 68.88 91 GLY A CA 1
ATOM 741 C C . GLY A 1 91 ? 6.742 0.970 14.565 1.00 68.88 91 GLY A C 1
ATOM 742 O O . GLY A 1 91 ? 6.724 1.706 13.583 1.00 68.88 91 GLY A O 1
ATOM 743 N N . GLN A 1 92 ? 6.473 -0.330 14.469 1.00 72.38 92 GLN A N 1
ATOM 744 C CA . GLN A 1 92 ? 6.076 -0.973 13.215 1.00 72.38 92 GLN A CA 1
ATOM 745 C C . GLN A 1 92 ? 4.567 -0.819 13.003 1.00 72.38 92 GLN A C 1
ATOM 747 O O . GLN A 1 92 ? 3.813 -1.785 13.075 1.00 72.38 92 GLN A O 1
ATOM 752 N N . TYR A 1 93 ? 4.111 0.411 12.765 1.00 78.69 93 TYR A N 1
ATOM 753 C CA . TYR A 1 93 ? 2.686 0.761 12.786 1.00 78.69 93 TYR A CA 1
ATOM 754 C C . TYR A 1 93 ? 1.824 0.011 11.755 1.00 78.69 93 TYR A C 1
ATOM 756 O O . TYR A 1 93 ? 0.632 -0.199 11.989 1.00 78.69 93 TYR A O 1
ATOM 764 N N . HIS A 1 94 ? 2.430 -0.526 10.693 1.00 84.81 94 HIS A N 1
ATOM 765 C CA . HIS A 1 94 ? 1.765 -1.442 9.762 1.00 84.81 94 HIS A CA 1
ATOM 766 C C . HIS A 1 94 ? 1.258 -2.745 10.421 1.00 84.81 94 HIS A C 1
ATOM 768 O O . HIS A 1 94 ? 0.290 -3.337 9.944 1.00 84.81 94 HIS A O 1
ATOM 774 N N . THR A 1 95 ? 1.843 -3.189 11.543 1.00 87.38 95 THR A N 1
ATOM 775 C CA . THR A 1 95 ? 1.428 -4.410 12.265 1.00 87.38 95 THR A CA 1
ATOM 776 C C . THR A 1 95 ? 0.298 -4.165 13.270 1.00 87.38 95 THR A C 1
ATOM 778 O O . THR A 1 95 ? -0.313 -5.118 13.765 1.00 87.38 95 THR A O 1
ATOM 781 N N . HIS A 1 96 ? -0.026 -2.906 13.588 1.00 88.56 96 HIS A N 1
ATOM 782 C CA . HIS A 1 96 ? -0.905 -2.574 14.716 1.00 88.56 96 HIS A CA 1
ATOM 783 C C . HIS A 1 96 ? -2.354 -3.063 14.536 1.00 88.56 96 HIS A C 1
ATOM 785 O O . HIS A 1 96 ? -3.073 -3.259 15.520 1.00 88.56 96 HIS A O 1
ATOM 791 N N . GLY A 1 97 ? -2.765 -3.384 13.301 1.00 90.19 97 GLY A N 1
ATOM 792 C CA . GLY A 1 97 ? -4.037 -4.061 13.019 1.00 90.19 97 GLY A CA 1
ATOM 793 C C . GLY A 1 97 ? -4.206 -5.396 13.764 1.00 90.19 97 GLY A C 1
ATOM 794 O O . GLY A 1 97 ? -5.329 -5.770 14.116 1.00 90.19 97 GLY A O 1
ATOM 795 N N . ARG A 1 98 ? -3.104 -6.082 14.105 1.00 94.44 98 ARG A N 1
ATOM 796 C CA . ARG A 1 98 ? -3.113 -7.343 14.871 1.00 94.44 98 ARG A CA 1
ATOM 797 C C . ARG A 1 98 ? -3.756 -7.200 16.252 1.00 94.44 98 ARG A C 1
ATOM 799 O O . ARG A 1 98 ? -4.396 -8.138 16.727 1.00 94.44 98 ARG A O 1
ATOM 806 N N . GLY A 1 99 ? -3.652 -6.036 16.897 1.00 92.00 99 GLY A N 1
ATOM 807 C CA . GLY A 1 99 ? -4.205 -5.837 18.242 1.00 92.00 99 GLY A CA 1
ATOM 808 C C . GLY A 1 99 ? -5.732 -5.989 18.312 1.00 92.00 99 GLY A C 1
ATOM 809 O O . GLY A 1 99 ? -6.282 -6.337 19.360 1.00 92.00 99 GLY A O 1
ATOM 810 N N . PHE A 1 100 ? -6.429 -5.831 17.182 1.00 95.12 100 PHE A N 1
ATOM 811 C CA . PHE A 1 100 ? -7.884 -5.970 17.100 1.00 95.12 100 PHE A CA 1
ATOM 812 C C . PHE A 1 100 ? -8.374 -7.416 16.991 1.00 95.12 100 PHE A C 1
ATOM 814 O O . PHE A 1 100 ? -9.581 -7.642 17.105 1.00 95.12 100 PHE A O 1
ATOM 821 N N . ILE A 1 101 ? -7.480 -8.402 16.831 1.00 95.69 101 ILE A N 1
ATOM 822 C CA . ILE A 1 101 ? -7.851 -9.821 16.707 1.00 95.69 101 ILE A CA 1
ATOM 823 C C . ILE A 1 101 ? -8.727 -10.252 17.888 1.00 95.69 101 ILE A C 1
ATOM 825 O O . ILE A 1 101 ? -9.826 -10.770 17.696 1.00 95.69 101 ILE A O 1
ATOM 829 N N . SER A 1 102 ? -8.288 -9.974 19.119 1.00 93.75 102 SER A N 1
ATOM 830 C CA . SER A 1 102 ? -9.019 -10.390 20.322 1.00 93.75 102 SER A CA 1
ATOM 831 C C . SER A 1 102 ? -10.385 -9.700 20.465 1.00 93.75 102 SER A C 1
ATOM 833 O O . SER A 1 102 ? -11.348 -10.320 20.925 1.00 93.75 102 SER A O 1
ATOM 835 N N . LEU A 1 103 ? -10.497 -8.436 20.038 1.00 94.25 103 LEU A N 1
ATOM 836 C CA . LEU A 1 103 ? -11.754 -7.687 20.047 1.00 94.25 103 LEU A CA 1
ATOM 837 C C . LEU A 1 103 ? -12.739 -8.275 19.035 1.00 94.25 103 LEU A C 1
ATOM 839 O O . LEU A 1 103 ? -13.880 -8.560 19.395 1.00 94.25 103 LEU A O 1
ATOM 843 N N . CYS A 1 104 ? -12.293 -8.516 17.801 1.00 96.38 104 CYS A N 1
ATOM 844 C CA . CYS A 1 104 ? -13.127 -9.088 16.744 1.00 96.38 104 CYS A CA 1
ATOM 845 C C . CYS A 1 104 ? -13.519 -10.537 17.059 1.00 96.38 104 CYS A C 1
ATOM 847 O O . CYS A 1 104 ? -14.627 -10.976 16.755 1.00 96.38 104 CYS A O 1
ATOM 849 N N . GLN A 1 105 ? -12.649 -11.296 17.733 1.00 95.81 105 GLN A N 1
ATOM 850 C CA . GLN A 1 105 ? -12.980 -12.641 18.197 1.00 95.81 105 GLN A CA 1
ATOM 851 C C . GLN A 1 105 ? -14.131 -12.649 19.208 1.00 95.81 105 GLN A C 1
ATOM 853 O O . GLN A 1 105 ? -14.985 -13.531 19.120 1.00 95.81 105 GLN A O 1
ATOM 858 N N . LYS A 1 106 ? -14.174 -11.680 20.129 1.00 94.94 106 LYS A N 1
ATOM 859 C CA . LYS A 1 106 ? -15.239 -11.552 21.139 1.00 94.94 106 LYS A CA 1
ATOM 860 C C . LYS A 1 106 ? -16.516 -10.944 20.563 1.00 94.94 106 LYS A C 1
ATOM 862 O O . LYS A 1 106 ? -17.609 -11.432 20.834 1.00 94.94 106 LYS A O 1
ATOM 867 N N . ASN A 1 107 ? -16.384 -9.919 19.728 1.00 96.06 107 ASN A N 1
ATOM 868 C CA . ASN A 1 107 ? -17.493 -9.271 19.045 1.00 96.06 107 ASN A CA 1
ATOM 869 C C . ASN A 1 107 ? -17.452 -9.600 17.548 1.00 96.06 107 ASN A C 1
ATOM 871 O O . ASN A 1 107 ? -16.923 -8.840 16.743 1.00 96.06 107 ASN A O 1
ATOM 875 N N . LYS A 1 108 ? -18.080 -10.717 17.163 1.00 94.62 108 LYS A N 1
ATOM 876 C CA . LYS A 1 108 ? -18.141 -11.195 15.767 1.00 94.62 108 LYS A CA 1
ATOM 877 C C . LYS A 1 108 ? -18.877 -10.257 14.799 1.00 94.62 108 LYS A C 1
ATOM 879 O O . LYS A 1 108 ? -18.870 -10.506 13.601 1.00 94.62 108 LYS A O 1
ATOM 884 N N . LYS A 1 109 ? -19.547 -9.216 15.307 1.00 95.88 109 LYS A N 1
ATOM 885 C CA . LYS A 1 109 ? -20.238 -8.191 14.507 1.00 95.88 109 LYS A CA 1
ATOM 886 C C . LYS A 1 109 ? -19.419 -6.904 14.369 1.00 95.88 109 LYS A C 1
ATOM 888 O O . LYS A 1 109 ? -19.940 -5.924 13.841 1.00 95.88 109 LYS A O 1
ATOM 893 N N . LEU A 1 110 ? -18.202 -6.875 14.911 1.00 97.06 110 LEU A N 1
ATOM 894 C CA . LEU A 1 110 ? -17.281 -5.758 14.780 1.00 97.06 110 LEU A CA 1
ATOM 895 C C . LEU A 1 110 ? -16.542 -5.846 13.445 1.00 97.06 110 LEU A C 1
ATOM 897 O O . LEU A 1 110 ? -16.003 -6.894 13.102 1.00 97.06 110 LEU A O 1
ATOM 901 N N . HIS A 1 111 ? -16.485 -4.723 12.741 1.00 97.19 111 HIS A N 1
ATOM 902 C CA . HIS A 1 111 ? -15.666 -4.529 11.559 1.00 97.19 111 HIS A CA 1
ATOM 903 C C . HIS A 1 111 ? -14.666 -3.392 11.792 1.00 97.19 111 HIS A C 1
ATOM 905 O O . HIS A 1 111 ? -15.037 -2.318 12.275 1.00 97.19 111 HIS A O 1
ATOM 911 N N . ILE A 1 112 ? -13.405 -3.633 11.452 1.00 97.44 112 ILE A N 1
ATOM 912 C CA . ILE A 1 112 ? -12.321 -2.657 11.501 1.00 97.44 112 ILE A CA 1
ATOM 913 C C . ILE A 1 112 ? -12.015 -2.215 10.077 1.00 97.44 112 ILE A C 1
ATOM 915 O O . ILE A 1 112 ? -11.608 -3.023 9.247 1.00 97.44 112 ILE A O 1
ATOM 919 N N . GLU A 1 113 ? -12.183 -0.929 9.816 1.00 96.94 113 GLU A N 1
ATOM 920 C CA . GLU A 1 113 ? -11.744 -0.296 8.581 1.00 96.94 113 GLU A CA 1
ATOM 921 C C . GLU A 1 113 ? -10.484 0.503 8.902 1.00 96.94 113 GLU A C 1
ATOM 923 O O . GLU A 1 113 ? -10.524 1.428 9.712 1.00 96.94 113 GLU A O 1
ATOM 928 N N . HIS A 1 114 ? -9.356 0.089 8.335 1.00 96.31 114 HIS A N 1
ATOM 929 C CA . HIS A 1 114 ? -8.045 0.669 8.580 1.00 96.31 114 HIS A CA 1
ATOM 930 C C . HIS A 1 114 ? -7.634 1.490 7.364 1.00 96.31 114 HIS A C 1
ATOM 932 O O . HIS A 1 114 ? -7.107 0.951 6.395 1.00 96.31 114 HIS A O 1
ATOM 938 N N . LEU A 1 115 ? -7.942 2.780 7.401 1.00 96.62 115 LEU A N 1
ATOM 939 C CA . LEU A 1 115 ? -7.629 3.729 6.347 1.00 96.62 115 LEU A CA 1
ATOM 940 C C . LEU A 1 115 ? -6.231 4.289 6.575 1.00 96.62 115 LEU A C 1
ATOM 942 O O . LEU A 1 115 ? -5.962 4.883 7.616 1.00 96.62 115 LEU A O 1
ATOM 946 N N . VAL A 1 116 ? -5.350 4.084 5.602 1.00 95.50 116 VAL A N 1
ATOM 947 C CA . VAL A 1 116 ? -3.942 4.466 5.680 1.00 95.50 116 VAL A CA 1
ATOM 948 C C . VAL A 1 116 ? -3.620 5.400 4.528 1.00 95.50 116 VAL A C 1
ATOM 950 O O . VAL A 1 116 ? -3.588 4.981 3.369 1.00 95.50 116 VAL A O 1
ATOM 953 N N . ASN A 1 117 ? -3.362 6.664 4.851 1.00 95.25 117 ASN A N 1
ATOM 954 C CA . ASN A 1 117 ? -3.039 7.673 3.856 1.00 95.25 117 ASN A CA 1
ATOM 955 C C . ASN A 1 117 ? -1.633 7.447 3.288 1.00 95.25 117 ASN A C 1
ATOM 957 O O . ASN A 1 117 ? -0.630 7.519 4.004 1.00 95.25 117 ASN A O 1
ATOM 961 N N . LEU A 1 118 ? -1.544 7.197 1.986 1.00 95.12 118 LEU A N 1
ATOM 962 C CA . LEU A 1 118 ? -0.293 6.831 1.336 1.00 95.12 118 LEU A CA 1
ATOM 963 C C . LEU A 1 118 ? 0.748 7.948 1.420 1.00 95.12 118 LEU A C 1
ATOM 965 O O . LEU A 1 118 ? 1.882 7.690 1.807 1.00 95.12 118 LEU A O 1
ATOM 969 N N . TRP A 1 119 ? 0.372 9.195 1.146 1.00 93.00 119 TRP A N 1
ATOM 970 C CA . TRP A 1 119 ? 1.308 10.323 1.145 1.00 93.00 119 TRP A CA 1
ATOM 971 C C . TRP A 1 119 ? 1.758 10.724 2.543 1.00 93.00 119 TRP A C 1
ATOM 973 O O . TRP A 1 119 ? 2.925 11.023 2.779 1.00 93.00 119 TRP A O 1
ATOM 983 N N . LYS A 1 120 ? 0.824 10.737 3.486 1.00 87.94 120 LYS A N 1
ATOM 984 C CA . LYS A 1 120 ? 1.070 11.239 4.833 1.00 87.94 120 LYS A CA 1
ATOM 985 C C . LYS A 1 120 ? 1.702 10.197 5.749 1.00 87.94 120 LYS A C 1
ATOM 987 O O . LYS A 1 120 ? 2.504 10.560 6.610 1.00 87.94 120 LYS A O 1
ATOM 992 N N . THR A 1 121 ? 1.395 8.923 5.531 1.00 87.06 121 THR A N 1
ATOM 993 C CA . THR A 1 121 ? 1.747 7.840 6.457 1.00 87.06 121 THR A CA 1
ATOM 994 C C . THR A 1 121 ? 2.739 6.861 5.845 1.00 87.06 121 THR A C 1
ATOM 9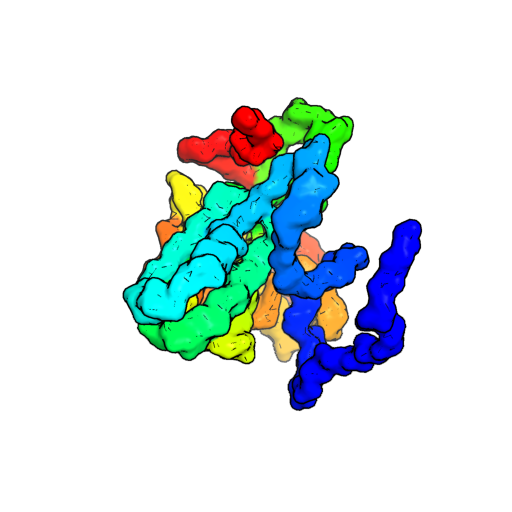96 O O . THR A 1 121 ? 3.726 6.522 6.489 1.00 87.06 121 THR A O 1
ATOM 999 N N . VAL A 1 122 ? 2.509 6.411 4.607 1.00 89.44 122 VAL A N 1
ATOM 1000 C CA . VAL A 1 122 ? 3.249 5.273 4.027 1.00 89.44 122 VAL A CA 1
ATOM 1001 C C . VAL A 1 122 ? 4.518 5.699 3.295 1.00 89.44 122 VAL A C 1
ATOM 1003 O O . VAL A 1 122 ? 5.589 5.150 3.534 1.00 89.44 122 VAL A O 1
ATOM 1006 N N . PHE A 1 123 ? 4.408 6.662 2.387 1.00 89.06 123 PHE A N 1
ATOM 1007 C CA . PHE A 1 123 ? 5.502 7.111 1.536 1.00 89.06 123 PHE A CA 1
ATOM 1008 C C . PHE A 1 123 ? 6.512 7.941 2.318 1.00 89.06 123 PHE A C 1
ATOM 1010 O O . PHE A 1 123 ? 6.133 8.836 3.063 1.00 89.06 123 PHE A O 1
ATOM 1017 N N . ALA A 1 124 ? 7.803 7.699 2.118 1.00 76.38 124 ALA A N 1
ATOM 1018 C CA . ALA A 1 124 ? 8.872 8.502 2.696 1.00 76.38 124 ALA A CA 1
ATOM 1019 C C . ALA A 1 124 ? 9.852 8.911 1.595 1.00 76.38 124 ALA A C 1
ATOM 1021 O O . ALA A 1 124 ? 10.260 8.055 0.814 1.00 76.38 124 ALA A O 1
ATOM 1022 N N . PRO A 1 125 ? 10.233 10.190 1.498 1.00 66.88 125 PRO A N 1
ATOM 1023 C CA . PRO A 1 125 ? 11.375 10.555 0.686 1.00 66.88 125 PRO A CA 1
ATOM 1024 C C . PRO A 1 125 ? 12.655 10.071 1.389 1.00 66.88 125 PRO A C 1
ATOM 1026 O O . PRO A 1 125 ? 12.933 10.507 2.503 1.00 66.88 125 PRO A O 1
ATOM 1029 N N . ASN A 1 126 ? 13.413 9.191 0.719 1.00 57.91 126 ASN A N 1
ATOM 1030 C CA . ASN A 1 126 ? 14.706 8.608 1.122 1.00 57.91 126 ASN A CA 1
ATOM 1031 C C . ASN A 1 126 ? 14.636 7.354 2.044 1.00 57.91 126 ASN A C 1
ATOM 1033 O O . ASN A 1 126 ? 14.280 7.434 3.219 1.00 57.91 126 ASN A O 1
ATOM 1037 N N . SER A 1 127 ? 15.047 6.189 1.511 1.00 50.16 127 SER A N 1
ATOM 1038 C CA . SER A 1 127 ? 15.078 4.833 2.126 1.00 50.16 127 SER A CA 1
ATOM 1039 C C . SER A 1 127 ? 15.947 4.645 3.360 1.00 50.16 127 SER A C 1
ATOM 1041 O O . SER A 1 127 ? 15.932 3.564 3.963 1.00 50.16 127 SER A O 1
ATOM 1043 N N . ASN A 1 128 ? 16.699 5.652 3.781 1.00 45.62 128 ASN A N 1
ATOM 1044 C CA . ASN A 1 128 ? 17.289 5.637 5.105 1.00 45.62 128 ASN A CA 1
ATOM 1045 C C . ASN A 1 128 ? 16.146 5.828 6.101 1.00 45.62 128 ASN A C 1
ATOM 1047 O O . ASN A 1 128 ? 15.884 6.962 6.460 1.00 45.62 128 ASN A O 1
ATOM 1051 N N . LEU A 1 129 ? 15.458 4.720 6.437 1.00 50.41 129 LEU A N 1
ATOM 1052 C CA . LEU A 1 129 ? 14.382 4.526 7.424 1.00 50.41 129 LEU A CA 1
ATOM 1053 C C . LEU A 1 129 ? 13.816 5.838 7.964 1.00 50.41 129 LEU A C 1
ATOM 1055 O O . LEU A 1 129 ? 14.560 6.528 8.632 1.00 50.41 129 LEU A O 1
ATOM 1059 N N . GLN A 1 130 ? 12.522 6.130 7.790 1.00 51.41 130 GLN A N 1
ATOM 1060 C CA . GLN A 1 130 ? 11.818 7.322 8.324 1.00 51.41 130 GLN A CA 1
ATOM 1061 C C . GLN A 1 130 ? 12.341 7.876 9.678 1.00 51.41 130 GLN A C 1
ATOM 1063 O O . GLN A 1 130 ? 12.343 9.087 9.872 1.00 51.41 130 GLN A O 1
ATOM 1068 N N . GLU A 1 131 ? 12.817 7.020 10.592 1.00 48.59 131 GLU A N 1
ATOM 1069 C CA . GLU A 1 131 ? 13.571 7.366 11.812 1.00 48.59 131 GLU A CA 1
ATOM 1070 C C . GLU A 1 131 ? 14.797 8.282 11.577 1.00 48.59 131 GLU A C 1
ATOM 1072 O O . GLU A 1 131 ? 14.962 9.275 12.279 1.00 48.59 131 GLU A O 1
ATOM 1077 N N . ARG A 1 132 ? 15.625 8.016 10.561 1.00 47.84 132 ARG A N 1
ATOM 1078 C CA . ARG A 1 132 ? 16.782 8.836 10.176 1.00 47.84 132 ARG A CA 1
ATOM 1079 C C . ARG A 1 132 ? 16.413 10.132 9.477 1.00 47.84 132 ARG A C 1
ATOM 1081 O O . ARG A 1 132 ? 17.248 11.017 9.440 1.00 47.84 132 ARG A O 1
ATOM 1088 N N . TYR A 1 133 ? 15.202 10.280 8.946 1.00 51.59 133 TYR A N 1
ATOM 1089 C CA . TYR A 1 133 ? 14.781 11.555 8.358 1.00 51.59 133 TYR A CA 1
ATOM 1090 C C . TYR A 1 133 ? 14.724 12.660 9.432 1.00 51.59 133 TYR A C 1
ATOM 1092 O O . TYR A 1 133 ? 15.064 13.812 9.171 1.00 51.59 133 TYR A O 1
ATOM 1100 N N . LEU A 1 134 ? 14.357 12.297 10.670 1.00 51.62 134 LEU A N 1
ATOM 1101 C CA . LEU A 1 134 ? 14.433 13.189 11.833 1.00 51.62 134 LEU A CA 1
ATOM 1102 C C . LEU A 1 134 ? 15.879 13.414 12.302 1.00 51.62 134 LEU A C 1
ATOM 1104 O O . LEU A 1 134 ? 16.220 14.534 12.679 1.00 51.62 134 LEU A O 1
ATOM 1108 N N . ASP A 1 135 ? 16.737 12.390 12.247 1.00 53.28 135 ASP A N 1
ATOM 1109 C CA . ASP A 1 135 ? 18.167 12.554 12.546 1.00 53.28 135 ASP A CA 1
ATOM 1110 C C . ASP A 1 135 ? 18.842 13.481 11.520 1.00 53.28 135 ASP A C 1
ATOM 1112 O O . ASP A 1 135 ? 19.498 14.451 11.895 1.00 53.28 135 ASP A O 1
ATOM 1116 N N . ASP A 1 136 ? 18.637 13.243 10.223 1.00 52.53 136 ASP A N 1
ATOM 1117 C CA . ASP A 1 136 ? 19.158 14.066 9.130 1.00 52.53 136 ASP A CA 1
ATOM 1118 C C . ASP A 1 136 ? 18.654 15.511 9.238 1.00 52.53 136 ASP A C 1
ATOM 1120 O O . ASP A 1 136 ? 19.423 16.436 8.988 1.00 52.53 136 ASP A O 1
ATOM 1124 N N . TRP A 1 137 ? 17.428 15.741 9.720 1.00 53.03 137 TRP A N 1
ATOM 1125 C CA . TRP A 1 137 ? 16.946 17.087 10.045 1.00 53.03 137 TRP A CA 1
ATOM 1126 C C . TRP A 1 137 ? 17.788 17.773 11.134 1.00 53.03 137 TRP A C 1
ATOM 1128 O O . TRP A 1 137 ? 18.211 18.918 10.948 1.00 53.03 137 TRP A O 1
ATOM 1138 N N . CYS A 1 138 ? 18.078 17.078 12.241 1.00 53.56 138 CYS A N 1
ATOM 1139 C CA . CYS A 1 138 ? 18.901 17.605 13.335 1.00 53.56 138 CYS A CA 1
ATOM 1140 C C . CYS A 1 138 ? 20.340 17.933 12.901 1.00 53.56 138 CYS A C 1
ATOM 1142 O O . CYS A 1 138 ? 20.961 18.828 13.477 1.00 53.56 138 CYS A O 1
ATOM 1144 N N . TYR A 1 139 ? 20.874 17.219 11.904 1.00 53.47 139 TYR A N 1
ATOM 1145 C CA . TYR A 1 139 ? 22.275 17.338 11.491 1.00 53.47 139 TYR A CA 1
ATOM 1146 C C . TYR A 1 139 ? 22.508 18.152 10.207 1.00 53.47 139 TYR A C 1
ATOM 1148 O O . TYR A 1 139 ? 23.547 18.805 10.104 1.00 53.47 139 TYR A O 1
ATOM 1156 N N . GLN A 1 140 ? 21.591 18.128 9.234 1.00 54.62 140 GLN A N 1
ATOM 1157 C CA . GLN A 1 140 ? 21.803 18.676 7.882 1.00 54.62 140 GLN A CA 1
ATOM 1158 C C . GLN A 1 140 ? 21.020 19.969 7.596 1.00 54.62 140 GLN A C 1
ATOM 1160 O O . GLN A 1 140 ? 21.359 20.698 6.662 1.00 54.62 140 GLN A O 1
ATOM 1165 N N . GLY A 1 141 ? 20.017 20.302 8.414 1.00 53.25 141 GLY A N 1
ATOM 1166 C CA . GLY A 1 141 ? 19.245 21.538 8.293 1.00 53.25 141 GLY A CA 1
ATOM 1167 C C . GLY A 1 141 ? 18.223 21.556 7.145 1.00 53.25 141 GLY A C 1
ATOM 1168 O O . GLY A 1 141 ? 18.297 20.811 6.172 1.00 53.25 141 GLY A O 1
ATOM 1169 N N . VAL A 1 142 ? 17.253 22.462 7.277 1.00 53.94 142 VAL A N 1
ATOM 1170 C CA . VAL A 1 142 ? 16.040 22.638 6.449 1.00 53.94 142 VAL A CA 1
ATOM 1171 C C . VAL A 1 142 ? 16.324 22.753 4.939 1.00 53.94 142 VAL A C 1
ATOM 1173 O O . VAL A 1 142 ? 15.583 22.197 4.130 1.00 53.94 142 VAL A O 1
ATOM 1176 N N . ASP A 1 143 ? 17.412 23.411 4.535 1.00 57.47 143 ASP A N 1
ATOM 1177 C CA . ASP A 1 143 ? 17.737 23.626 3.115 1.00 57.47 143 ASP A CA 1
ATOM 1178 C C . ASP A 1 143 ? 18.129 22.335 2.376 1.00 57.47 143 ASP A C 1
ATOM 1180 O O . ASP A 1 143 ? 17.894 22.218 1.173 1.00 57.47 143 ASP A O 1
ATOM 1184 N N . SER A 1 144 ? 18.667 21.336 3.087 1.00 58.53 144 SER A N 1
ATOM 1185 C CA . SER A 1 144 ? 19.037 20.038 2.499 1.00 58.53 144 SER A CA 1
ATOM 1186 C C . SER A 1 144 ? 17.821 19.188 2.096 1.00 58.53 144 SER A C 1
ATOM 1188 O O . SER A 1 144 ? 17.922 18.358 1.196 1.00 58.53 144 SER A O 1
ATOM 1190 N N . MET A 1 145 ? 16.658 19.458 2.699 1.00 62.38 145 MET A N 1
ATOM 1191 C CA . MET A 1 145 ? 15.417 18.683 2.559 1.00 62.38 145 MET A CA 1
AT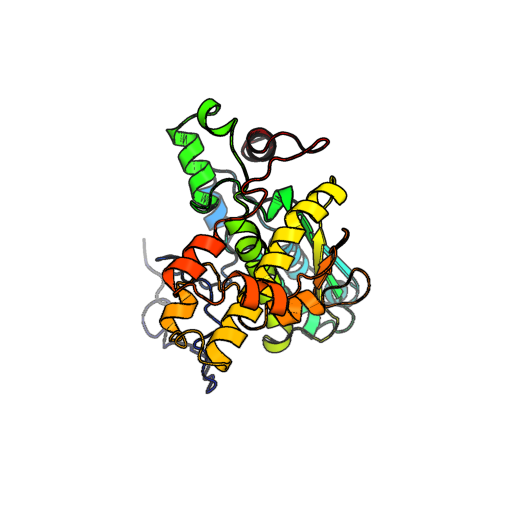OM 1192 C C . MET A 1 145 ? 14.471 19.255 1.489 1.00 62.38 145 MET A C 1
ATOM 1194 O O . MET A 1 145 ? 13.501 18.617 1.085 1.00 62.38 145 MET A O 1
ATOM 1198 N N . GLN A 1 146 ? 14.731 20.468 0.983 1.00 59.59 146 GLN A N 1
ATOM 1199 C CA . GLN A 1 146 ? 13.826 21.147 0.042 1.00 59.59 146 GLN A CA 1
ATOM 1200 C C . GLN A 1 146 ? 13.595 20.363 -1.261 1.00 59.59 146 GLN A C 1
ATOM 1202 O O . GLN A 1 146 ? 12.545 20.503 -1.891 1.00 59.59 146 GLN A O 1
ATOM 1207 N N . ASN A 1 147 ? 14.548 19.502 -1.627 1.00 66.62 147 ASN A N 1
ATOM 1208 C CA . ASN A 1 147 ? 14.514 18.672 -2.828 1.00 66.62 147 ASN A CA 1
ATOM 1209 C C . ASN A 1 147 ? 14.166 17.205 -2.554 1.00 66.62 147 ASN A C 1
ATOM 1211 O O . ASN A 1 147 ? 14.376 16.365 -3.426 1.00 66.62 147 ASN A O 1
ATOM 1215 N N . ASP A 1 148 ? 13.633 16.891 -1.376 1.00 78.44 148 ASP A N 1
ATOM 1216 C CA . ASP A 1 148 ? 13.235 15.533 -1.036 1.00 78.44 148 ASP A CA 1
ATOM 1217 C C . ASP A 1 148 ? 12.213 14.981 -2.023 1.00 78.44 148 ASP A C 1
ATOM 1219 O O . ASP A 1 148 ? 11.245 15.656 -2.394 1.00 78.44 148 ASP A O 1
ATOM 1223 N N . ARG A 1 149 ? 12.443 13.737 -2.451 1.00 85.69 149 ARG A N 1
ATOM 1224 C CA . ARG A 1 149 ? 11.565 13.011 -3.365 1.00 85.69 149 ARG A CA 1
ATOM 1225 C C . ARG A 1 149 ? 11.433 11.552 -2.967 1.00 85.69 149 ARG A C 1
ATOM 1227 O O . ARG A 1 149 ? 12.383 10.927 -2.500 1.00 85.69 149 ARG A O 1
ATOM 1234 N N . LEU A 1 150 ? 10.243 11.013 -3.199 1.00 89.56 150 LEU A N 1
ATOM 1235 C CA . LEU A 1 150 ? 9.956 9.592 -3.051 1.00 89.56 150 LEU A CA 1
ATOM 1236 C C . LEU A 1 150 ? 10.616 8.836 -4.202 1.00 89.56 150 LEU A C 1
ATOM 1238 O O . LEU A 1 150 ? 10.286 9.088 -5.361 1.00 89.56 150 LEU A O 1
ATOM 1242 N N . GLN A 1 151 ? 11.516 7.908 -3.892 1.00 89.31 151 GLN A N 1
ATOM 1243 C CA . GLN A 1 151 ? 12.122 7.045 -4.903 1.00 89.31 151 GLN A CA 1
ATOM 1244 C C . GLN A 1 151 ? 11.102 6.004 -5.366 1.00 89.31 151 GLN A C 1
ATOM 1246 O O . GLN A 1 151 ? 10.474 5.325 -4.552 1.00 89.31 151 GLN A O 1
ATOM 1251 N N . ALA A 1 152 ? 10.939 5.856 -6.680 1.00 92.62 152 ALA A N 1
ATOM 1252 C CA . ALA A 1 152 ? 9.985 4.908 -7.249 1.00 92.62 152 ALA A CA 1
ATOM 1253 C C . ALA A 1 152 ? 10.274 3.466 -6.797 1.00 92.62 152 ALA A C 1
ATOM 1255 O O . ALA A 1 152 ? 9.353 2.726 -6.464 1.00 92.62 152 ALA A O 1
ATOM 1256 N N . SER A 1 153 ? 11.553 3.102 -6.689 1.00 89.69 153 SER A N 1
ATOM 1257 C CA . SER A 1 153 ? 12.011 1.779 -6.251 1.00 89.69 153 SER A CA 1
ATOM 1258 C C . SER A 1 153 ? 11.622 1.405 -4.813 1.00 89.69 153 SER A C 1
ATOM 1260 O O . SER A 1 153 ? 11.708 0.234 -4.450 1.00 89.69 153 SER A O 1
ATOM 1262 N N . GLU A 1 154 ? 11.182 2.363 -3.994 1.00 86.81 154 GLU A N 1
ATOM 1263 C CA . GLU A 1 154 ? 10.787 2.136 -2.596 1.00 86.81 154 GLU A CA 1
ATOM 1264 C C . GLU A 1 154 ? 9.275 1.931 -2.430 1.00 86.81 154 GLU A C 1
ATOM 1266 O O . GLU A 1 154 ? 8.833 1.323 -1.451 1.00 86.81 154 GLU A O 1
ATOM 1271 N N . VAL A 1 155 ? 8.476 2.410 -3.390 1.00 92.00 155 VAL A N 1
ATOM 1272 C CA . VAL A 1 155 ? 7.005 2.460 -3.321 1.00 92.00 155 VAL A CA 1
ATOM 1273 C C . VAL A 1 155 ? 6.417 1.095 -2.970 1.00 92.00 155 VAL A C 1
ATOM 1275 O O . VAL A 1 155 ? 5.660 0.968 -2.005 1.00 92.00 155 VAL A O 1
ATOM 1278 N N . SER A 1 156 ? 6.789 0.064 -3.728 1.00 92.81 156 SER A N 1
ATOM 1279 C CA . SER A 1 156 ? 6.209 -1.272 -3.586 1.00 92.81 156 SER A CA 1
ATOM 1280 C C . SER A 1 156 ? 6.554 -1.924 -2.252 1.00 92.81 156 SER A C 1
ATOM 1282 O O . SER A 1 156 ? 5.709 -2.614 -1.687 1.00 92.81 156 SER A O 1
ATOM 1284 N N . GLN A 1 157 ? 7.745 -1.672 -1.699 1.00 88.00 157 GLN A N 1
ATOM 1285 C CA . GLN A 1 157 ? 8.121 -2.204 -0.389 1.00 88.00 157 GLN A CA 1
ATOM 1286 C C . GLN A 1 157 ? 7.352 -1.508 0.740 1.00 88.00 157 GLN A C 1
ATOM 1288 O O . GLN A 1 157 ? 6.834 -2.180 1.634 1.00 88.00 157 GLN A O 1
ATOM 1293 N N . LEU A 1 158 ? 7.242 -0.175 0.690 1.00 89.38 158 LEU A N 1
ATOM 1294 C CA . LEU A 1 158 ? 6.547 0.611 1.714 1.00 89.38 158 LEU A CA 1
ATOM 1295 C C . LEU A 1 158 ? 5.068 0.225 1.803 1.00 89.38 158 LEU A C 1
ATOM 1297 O O . LEU A 1 158 ? 4.557 -0.038 2.892 1.00 89.38 158 LEU A O 1
ATOM 1301 N N . VAL A 1 159 ? 4.390 0.122 0.657 1.00 93.38 159 VAL A N 1
ATOM 1302 C CA . VAL A 1 159 ? 2.986 -0.313 0.602 1.00 93.38 159 VAL A CA 1
ATOM 1303 C C . VAL A 1 159 ? 2.866 -1.814 0.888 1.00 93.38 159 VAL A C 1
ATOM 1305 O O . VAL A 1 159 ? 1.958 -2.241 1.604 1.00 93.38 159 VAL A O 1
ATOM 1308 N N . GLY A 1 160 ? 3.810 -2.620 0.396 1.00 92.12 160 GLY A N 1
ATOM 1309 C CA . GLY A 1 160 ? 3.841 -4.068 0.587 1.00 92.12 160 GLY A CA 1
ATOM 1310 C C . GLY A 1 160 ? 3.850 -4.489 2.057 1.00 92.12 160 GLY A C 1
ATOM 1311 O O . GLY A 1 160 ? 3.152 -5.439 2.410 1.00 92.12 160 GLY A O 1
ATOM 1312 N N . ASN A 1 161 ? 4.539 -3.741 2.927 1.00 89.75 161 ASN A N 1
ATOM 1313 C CA . ASN A 1 161 ? 4.553 -3.982 4.376 1.00 89.75 161 ASN A CA 1
ATOM 1314 C C . ASN A 1 161 ? 3.149 -3.915 5.005 1.00 89.75 161 ASN A C 1
ATOM 1316 O O . ASN A 1 161 ? 2.827 -4.693 5.901 1.00 89.75 161 ASN A O 1
ATOM 1320 N N . TRP A 1 162 ? 2.280 -3.028 4.521 1.00 93.81 162 TRP A N 1
ATOM 1321 C CA . TRP A 1 162 ? 0.890 -2.954 4.976 1.00 93.81 162 TRP A CA 1
ATOM 1322 C C . TRP A 1 162 ? 0.034 -4.084 4.409 1.00 93.81 162 TRP A C 1
ATOM 1324 O O . TRP A 1 162 ? -0.777 -4.679 5.121 1.00 93.81 162 TRP A O 1
ATOM 1334 N N . MET A 1 163 ? 0.227 -4.397 3.126 1.00 94.25 163 MET A N 1
ATOM 1335 C CA . MET A 1 163 ? -0.529 -5.444 2.440 1.00 94.25 163 MET A CA 1
ATOM 1336 C C . MET A 1 163 ? -0.266 -6.818 3.060 1.00 94.25 163 MET A C 1
ATOM 1338 O O . MET A 1 163 ? -1.216 -7.536 3.370 1.00 94.25 163 MET A O 1
ATOM 1342 N N . VAL A 1 164 ? 1.005 -7.170 3.288 1.00 92.31 164 VAL A N 1
ATOM 1343 C CA . VAL A 1 164 ? 1.383 -8.467 3.870 1.00 92.31 164 VAL A CA 1
ATOM 1344 C C . VAL A 1 164 ? 0.835 -8.632 5.287 1.00 92.31 164 VAL A C 1
ATOM 1346 O O . VAL A 1 164 ? 0.354 -9.709 5.638 1.00 92.31 164 VAL A O 1
ATOM 1349 N N . GLU A 1 165 ? 0.816 -7.557 6.078 1.00 93.25 165 GLU A N 1
ATOM 1350 C CA . GLU A 1 165 ? 0.236 -7.576 7.419 1.00 93.25 165 GLU A CA 1
ATOM 1351 C C . GLU A 1 165 ? -1.270 -7.815 7.381 1.00 93.25 165 GLU A C 1
ATOM 1353 O O . GLU A 1 165 ? -1.761 -8.702 8.079 1.00 93.25 165 GLU A O 1
ATOM 1358 N N . ALA A 1 166 ? -2.002 -7.099 6.522 1.00 94.38 166 ALA A N 1
ATOM 1359 C CA . ALA A 1 166 ? -3.435 -7.316 6.351 1.00 94.38 166 ALA A CA 1
ATOM 1360 C C . ALA A 1 166 ? -3.742 -8.760 5.916 1.00 94.38 166 ALA A C 1
ATOM 1362 O O . ALA A 1 166 ? -4.622 -9.398 6.496 1.00 94.38 166 ALA A O 1
ATOM 1363 N N . LEU A 1 167 ? -2.982 -9.296 4.953 1.00 93.31 167 LEU A N 1
ATOM 1364 C CA . LEU A 1 167 ? -3.108 -10.672 4.454 1.00 93.31 167 LEU A CA 1
ATOM 1365 C C . LEU A 1 167 ? -2.803 -11.728 5.523 1.00 93.31 167 LEU A C 1
ATOM 1367 O O . LEU A 1 167 ? -3.392 -12.808 5.500 1.00 93.31 167 LEU A O 1
ATOM 1371 N N . ALA A 1 168 ? -1.916 -11.431 6.474 1.00 93.38 168 ALA A N 1
ATOM 1372 C CA . ALA A 1 168 ? -1.579 -12.347 7.556 1.00 93.38 168 ALA A CA 1
ATOM 1373 C C . ALA A 1 168 ? -2.686 -12.449 8.620 1.00 93.38 168 ALA A C 1
ATOM 1375 O O . ALA A 1 168 ? -2.816 -13.494 9.265 1.00 93.38 168 ALA A O 1
ATOM 1376 N N . LEU A 1 169 ? -3.511 -11.409 8.803 1.00 93.88 169 LEU A N 1
ATOM 1377 C CA . LEU A 1 169 ? -4.489 -11.326 9.897 1.00 93.88 169 LEU A CA 1
ATOM 1378 C C . LEU A 1 169 ? -5.423 -12.544 10.022 1.00 93.88 169 LEU A C 1
ATOM 1380 O O . LEU A 1 169 ? -5.574 -13.027 11.150 1.00 93.88 169 LEU A O 1
ATOM 1384 N N . PRO A 1 170 ? -6.027 -13.091 8.945 1.00 93.12 170 PRO A N 1
ATOM 1385 C CA . PRO A 1 170 ? -6.874 -14.278 9.058 1.00 93.12 170 PRO A CA 1
ATOM 1386 C C . PRO A 1 170 ? -6.126 -15.481 9.644 1.00 93.12 170 PRO A C 1
ATOM 1388 O O . PRO A 1 170 ? -6.627 -16.145 10.551 1.00 93.12 170 PRO A O 1
ATOM 1391 N N . SER A 1 171 ? -4.886 -15.714 9.198 1.00 93.25 171 SER A N 1
ATOM 1392 C CA . SER A 1 171 ? -4.040 -16.804 9.709 1.00 93.25 171 SER A CA 1
ATOM 1393 C C . SER A 1 171 ? -3.644 -16.613 11.179 1.00 93.25 171 SER A C 1
ATOM 1395 O O . SER A 1 171 ? -3.452 -17.586 11.905 1.00 93.25 171 SER A O 1
ATOM 1397 N N . LEU A 1 172 ? -3.595 -15.359 11.638 1.00 93.44 172 LEU A N 1
ATOM 1398 C CA . LEU A 1 172 ? -3.348 -14.981 13.030 1.00 93.44 172 LEU A CA 1
ATOM 1399 C C . LEU A 1 172 ? -4.621 -15.022 13.897 1.00 93.44 172 LEU A C 1
ATOM 1401 O O . LEU A 1 172 ? -4.565 -14.753 15.096 1.00 93.44 172 LEU A O 1
ATOM 1405 N N . GLY A 1 173 ? -5.770 -15.381 13.316 1.00 95.25 173 GLY A N 1
ATOM 1406 C CA . GLY A 1 173 ? -7.032 -15.571 14.027 1.00 95.25 173 GLY A CA 1
ATOM 1407 C C . GLY A 1 173 ? -8.000 -14.390 13.956 1.00 95.25 173 GLY A C 1
ATOM 1408 O O . GLY A 1 173 ? -8.979 -14.382 14.712 1.00 95.25 173 GLY A O 1
ATOM 1409 N N . MET A 1 174 ? -7.760 -13.405 13.082 1.00 96.12 174 MET A N 1
ATOM 1410 C CA . MET A 1 174 ? -8.764 -12.390 12.753 1.00 96.12 174 MET A CA 1
ATOM 1411 C C . MET A 1 174 ? -9.973 -13.069 12.088 1.00 96.12 174 MET A C 1
ATOM 1413 O O . MET A 1 174 ? -9.788 -13.810 11.122 1.00 96.12 174 MET A O 1
ATOM 1417 N N . PRO A 1 175 ? -11.207 -12.851 12.576 1.00 96.25 175 PRO A N 1
ATOM 1418 C CA . PRO A 1 175 ? -12.395 -13.368 11.909 1.00 96.25 175 PRO A CA 1
ATOM 1419 C C . PRO A 1 175 ? -12.509 -12.885 10.456 1.00 96.25 175 PRO A C 1
ATOM 1421 O O . PRO A 1 175 ? -12.195 -11.742 10.130 1.00 96.25 175 PRO A O 1
ATOM 1424 N N . GLU A 1 176 ? -12.998 -13.755 9.578 1.00 92.81 176 GLU A N 1
ATOM 1425 C CA . GLU A 1 176 ? -13.236 -13.401 8.181 1.00 92.81 176 GLU A CA 1
ATOM 1426 C C . GLU A 1 176 ? -14.221 -12.224 8.073 1.00 92.81 176 GLU A C 1
ATOM 1428 O O . GLU A 1 176 ? -15.225 -12.164 8.785 1.00 92.81 176 GLU A O 1
ATOM 1433 N N . GLY A 1 177 ? -13.905 -11.254 7.213 1.00 92.31 177 GLY A N 1
ATOM 1434 C CA . GLY A 1 177 ? -14.735 -10.067 6.995 1.00 92.31 177 GLY A CA 1
ATOM 1435 C C . GLY A 1 177 ? -14.739 -9.038 8.135 1.00 92.31 177 GLY A C 1
ATOM 1436 O O . GLY A 1 177 ? -15.414 -8.016 8.010 1.00 92.31 177 GLY A O 1
ATOM 1437 N N . SER A 1 178 ? -13.993 -9.239 9.230 1.00 95.94 178 SER A N 1
ATOM 1438 C CA . SER A 1 178 ? -13.936 -8.266 10.336 1.00 95.94 178 SER A CA 1
ATOM 1439 C C . SER A 1 178 ? -12.869 -7.185 10.164 1.00 95.94 178 SER A C 1
ATOM 1441 O O . SER A 1 178 ? -12.747 -6.324 11.030 1.00 95.94 178 SER A O 1
ATOM 1443 N N . PHE A 1 179 ? -12.082 -7.224 9.089 1.00 96.56 179 PHE A N 1
ATOM 1444 C CA . PHE A 1 179 ? -11.015 -6.262 8.831 1.00 96.56 179 PHE A CA 1
ATOM 1445 C C . PHE A 1 179 ? -10.970 -5.873 7.351 1.00 96.56 179 PHE A C 1
ATOM 1447 O O . PHE A 1 179 ? -11.199 -6.702 6.468 1.00 96.56 179 PHE A O 1
ATOM 1454 N N . THR A 1 180 ? -10.665 -4.612 7.074 1.00 96.50 180 THR A N 1
ATOM 1455 C CA . THR A 1 180 ? -10.363 -4.100 5.737 1.00 96.50 180 THR A CA 1
ATOM 1456 C C . THR A 1 180 ? -9.267 -3.050 5.846 1.00 96.50 180 THR A C 1
ATOM 1458 O O . THR A 1 180 ? -9.411 -2.088 6.594 1.00 96.50 180 THR A O 1
ATOM 1461 N N . LEU A 1 181 ? -8.185 -3.231 5.093 1.00 96.75 181 LEU A N 1
ATOM 1462 C CA . LEU A 1 181 ? -7.177 -2.205 4.845 1.00 96.75 181 LEU A CA 1
ATOM 1463 C C . LEU A 1 181 ? -7.645 -1.339 3.673 1.00 96.75 181 LEU A C 1
ATOM 1465 O O . LEU A 1 181 ? -8.009 -1.873 2.628 1.00 96.75 181 LEU A O 1
ATOM 1469 N N . VAL A 1 182 ? -7.616 -0.021 3.826 1.00 96.50 182 VAL A N 1
ATOM 1470 C CA . VAL A 1 182 ? -7.865 0.938 2.747 1.00 96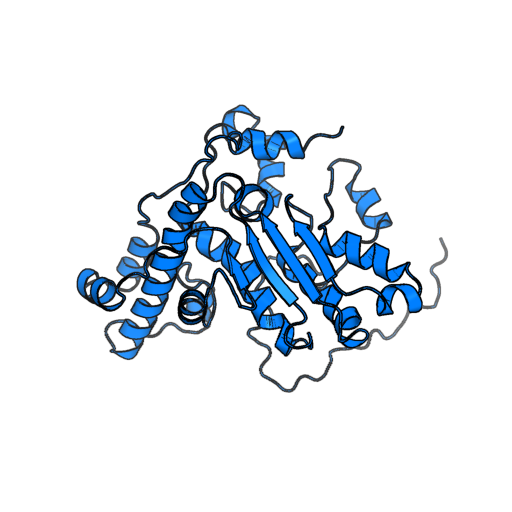.50 182 VAL A CA 1
ATOM 1471 C C . VAL A 1 182 ? -6.581 1.724 2.513 1.00 96.50 182 VAL A C 1
ATOM 1473 O O . VAL A 1 182 ? -6.152 2.483 3.377 1.00 96.50 182 VAL A O 1
ATOM 1476 N N . LEU A 1 183 ? -5.968 1.525 1.349 1.00 96.25 183 LEU A N 1
ATOM 1477 C CA . LEU A 1 183 ? -4.874 2.347 0.850 1.00 96.25 183 LEU A CA 1
ATOM 1478 C C . LEU A 1 183 ? -5.484 3.642 0.310 1.00 96.25 183 LEU A C 1
ATOM 1480 O O . LEU A 1 183 ? -6.176 3.632 -0.710 1.00 96.25 183 LEU A O 1
ATOM 1484 N N . ASP A 1 184 ? -5.276 4.732 1.040 1.00 96.69 184 ASP A N 1
ATOM 1485 C CA . ASP A 1 184 ? -5.907 6.022 0.783 1.00 96.69 184 ASP A CA 1
ATOM 1486 C C . ASP A 1 184 ? -4.980 6.955 -0.010 1.00 96.69 184 ASP A C 1
ATOM 1488 O O . ASP A 1 184 ? -3.878 7.288 0.428 1.00 96.69 184 ASP A O 1
ATOM 1492 N N . GLY A 1 185 ? -5.435 7.367 -1.192 1.00 96.00 185 GLY A N 1
ATOM 1493 C CA . GLY A 1 185 ? -4.743 8.283 -2.094 1.00 96.00 185 GLY A CA 1
ATOM 1494 C C . GLY A 1 185 ? -5.123 9.753 -1.941 1.00 96.00 185 GLY A C 1
ATOM 1495 O O . GLY A 1 185 ? -4.595 10.578 -2.692 1.00 96.00 185 GLY A O 1
ATOM 1496 N N . ASP A 1 186 ? -6.017 10.097 -1.014 1.00 95.38 186 ASP A N 1
ATOM 1497 C CA . ASP A 1 186 ? -6.426 11.478 -0.794 1.00 95.38 186 ASP A CA 1
ATOM 1498 C C . ASP A 1 186 ? -5.257 12.331 -0.262 1.00 95.38 186 ASP A C 1
ATOM 1500 O O . ASP A 1 186 ? -4.363 11.839 0.435 1.00 95.38 186 ASP A O 1
ATOM 1504 N N . PRO A 1 187 ? -5.229 13.643 -0.553 1.00 95.25 187 PRO A N 1
ATOM 1505 C CA . PRO A 1 187 ? -6.199 14.410 -1.338 1.00 95.25 187 PRO A CA 1
ATOM 1506 C C . PRO A 1 187 ? -5.885 14.459 -2.847 1.00 95.25 187 PRO A C 1
ATOM 1508 O O . PRO A 1 187 ? -6.459 15.288 -3.546 1.00 95.25 187 PRO A O 1
ATOM 1511 N N . ILE A 1 188 ? -4.953 13.638 -3.346 1.00 96.25 188 ILE A N 1
ATOM 1512 C CA . ILE A 1 188 ? -4.489 13.662 -4.746 1.00 96.25 188 ILE A CA 1
ATOM 1513 C C . ILE A 1 188 ? -4.610 12.280 -5.420 1.00 96.25 188 ILE A C 1
ATOM 1515 O O . ILE A 1 188 ? -3.606 11.723 -5.876 1.00 96.25 188 ILE A O 1
ATOM 1519 N N . PRO A 1 189 ? -5.816 11.683 -5.493 1.00 96.38 189 PRO A N 1
ATOM 1520 C CA . PRO A 1 189 ? -6.003 10.304 -5.949 1.00 96.38 189 PRO A CA 1
ATOM 1521 C C . PRO A 1 189 ? -5.512 10.061 -7.386 1.00 96.38 189 PRO A C 1
ATOM 1523 O O . PRO A 1 189 ? -4.975 8.992 -7.680 1.00 96.38 189 PRO A O 1
ATOM 1526 N N . GLU A 1 190 ? -5.595 11.043 -8.283 1.00 96.31 190 GLU A N 1
ATOM 1527 C CA . GLU A 1 190 ? -5.078 10.931 -9.652 1.00 96.31 190 GLU A CA 1
ATOM 1528 C C . GLU A 1 190 ? -3.549 10.834 -9.673 1.00 96.31 190 GLU A C 1
ATOM 1530 O O . GLU A 1 190 ? -2.981 10.049 -10.435 1.00 96.31 190 GLU A O 1
ATOM 1535 N N . HIS A 1 191 ? -2.865 11.600 -8.818 1.00 96.06 191 HIS A N 1
ATOM 1536 C CA . HIS A 1 191 ? -1.410 11.518 -8.683 1.00 96.06 191 HIS A CA 1
ATOM 1537 C C . HIS A 1 191 ? -0.988 10.220 -8.000 1.00 96.06 191 HIS A C 1
ATOM 1539 O O . HIS A 1 191 ? -0.062 9.550 -8.456 1.00 96.06 191 HIS A O 1
ATOM 1545 N N . THR A 1 192 ? -1.736 9.797 -6.980 1.00 96.69 192 THR A N 1
ATOM 1546 C CA . THR A 1 192 ? -1.572 8.483 -6.351 1.00 96.69 192 THR A CA 1
ATOM 1547 C C . THR A 1 192 ? -1.680 7.359 -7.378 1.00 96.69 192 THR A C 1
ATOM 1549 O O . THR A 1 192 ? -0.849 6.455 -7.379 1.00 96.69 192 THR A O 1
ATOM 1552 N N . SER A 1 193 ? -2.625 7.450 -8.316 1.00 95.88 193 SER A N 1
ATOM 1553 C CA . SER A 1 193 ? -2.790 6.470 -9.397 1.00 95.88 193 SER A CA 1
ATOM 1554 C C . SER A 1 193 ? -1.541 6.384 -10.289 1.00 95.88 193 SER A C 1
ATOM 1556 O O . SER A 1 193 ? -1.153 5.296 -10.712 1.00 95.88 193 SER A O 1
ATOM 1558 N N . LYS A 1 194 ? -0.848 7.509 -10.543 1.00 95.12 194 LYS A N 1
ATOM 1559 C CA . LYS A 1 194 ? 0.432 7.517 -11.283 1.00 95.12 194 LYS A CA 1
ATOM 1560 C C . LYS A 1 194 ? 1.536 6.802 -10.502 1.00 95.12 194 LYS A C 1
ATOM 1562 O O . LYS A 1 194 ? 2.256 6.004 -11.094 1.00 95.12 194 LYS A O 1
ATOM 1567 N N . VAL A 1 195 ? 1.646 7.058 -9.196 1.00 94.81 195 VAL A N 1
ATOM 1568 C CA . VAL A 1 195 ? 2.598 6.360 -8.311 1.00 94.81 195 VAL A CA 1
ATOM 1569 C C . VAL A 1 195 ? 2.285 4.864 -8.270 1.00 94.81 195 VAL A C 1
ATOM 1571 O O . VAL A 1 195 ? 3.183 4.034 -8.362 1.00 94.81 195 VAL A O 1
ATOM 1574 N N . PHE A 1 196 ? 1.006 4.495 -8.218 1.00 93.88 196 PHE A N 1
ATOM 1575 C CA . PHE A 1 196 ? 0.580 3.102 -8.120 1.00 93.88 196 PHE A CA 1
ATOM 1576 C C . PHE A 1 196 ? 0.892 2.267 -9.372 1.00 93.88 196 PHE A C 1
ATOM 1578 O O . PHE A 1 196 ? 1.033 1.046 -9.282 1.00 93.88 196 PHE A O 1
ATOM 1585 N N . ARG A 1 197 ? 1.110 2.901 -10.535 1.00 94.12 197 ARG A N 1
ATOM 1586 C CA . ARG A 1 197 ? 1.639 2.205 -11.725 1.00 94.12 197 ARG A CA 1
ATOM 1587 C C . ARG A 1 197 ? 3.000 1.565 -11.471 1.00 94.12 197 ARG A C 1
ATOM 1589 O O . ARG A 1 197 ? 3.303 0.551 -12.095 1.00 94.12 197 ARG A O 1
ATOM 1596 N N . ILE A 1 198 ? 3.788 2.107 -10.541 1.00 94.81 198 ILE A N 1
ATOM 1597 C CA . ILE A 1 198 ? 5.038 1.485 -10.104 1.00 94.81 198 ILE A CA 1
ATOM 1598 C C . ILE A 1 198 ? 4.764 0.122 -9.478 1.00 94.81 198 ILE A C 1
ATOM 1600 O O . ILE A 1 198 ? 5.385 -0.851 -9.878 1.00 94.81 198 ILE A O 1
ATOM 1604 N N . MET A 1 199 ? 3.762 0.008 -8.605 1.00 93.88 199 MET A N 1
ATOM 1605 C CA . MET A 1 199 ? 3.391 -1.279 -8.013 1.00 93.88 199 MET A CA 1
ATOM 1606 C C . MET A 1 199 ? 2.906 -2.293 -9.053 1.00 93.88 199 MET A C 1
ATOM 1608 O O . MET A 1 199 ? 3.223 -3.476 -8.952 1.00 93.88 199 MET A O 1
ATOM 1612 N N . GLN A 1 200 ? 2.167 -1.842 -10.074 1.00 94.31 200 GLN A N 1
ATOM 1613 C CA . GLN A 1 200 ? 1.741 -2.702 -11.186 1.00 94.31 200 GLN A CA 1
ATOM 1614 C C . GLN A 1 200 ? 2.933 -3.207 -12.010 1.00 94.31 200 GLN A C 1
ATOM 1616 O O . GLN A 1 200 ? 3.017 -4.401 -12.307 1.00 94.31 200 GLN A O 1
ATOM 1621 N N . ARG A 1 201 ? 3.872 -2.313 -12.356 1.00 94.81 201 ARG A N 1
ATOM 1622 C CA . ARG A 1 201 ? 5.133 -2.684 -13.017 1.00 94.81 201 ARG A CA 1
ATOM 1623 C C . ARG A 1 201 ? 5.891 -3.694 -12.163 1.00 94.81 201 ARG A C 1
ATOM 1625 O O . ARG A 1 201 ? 6.365 -4.706 -12.676 1.00 94.81 201 ARG A O 1
ATOM 1632 N N . ASP A 1 202 ? 5.968 -3.421 -10.869 1.00 95.19 202 ASP A N 1
ATOM 1633 C CA . ASP A 1 202 ? 6.759 -4.185 -9.927 1.00 95.19 202 ASP A CA 1
ATOM 1634 C C . ASP A 1 202 ? 6.218 -5.611 -9.745 1.00 95.19 202 ASP A C 1
ATOM 1636 O O . ASP A 1 202 ? 6.968 -6.589 -9.773 1.00 95.19 202 ASP A O 1
ATOM 1640 N N . ALA A 1 203 ? 4.894 -5.750 -9.674 1.00 95.12 203 ALA A N 1
ATOM 1641 C CA . ALA A 1 203 ? 4.224 -7.043 -9.674 1.00 95.12 203 ALA A CA 1
ATOM 1642 C C . ALA A 1 203 ? 4.463 -7.827 -10.967 1.00 95.12 203 ALA A C 1
ATOM 1644 O O . ALA A 1 203 ? 4.783 -9.018 -10.916 1.00 95.12 203 ALA A O 1
ATOM 1645 N N . ALA A 1 204 ? 4.345 -7.173 -12.124 1.00 95.50 204 ALA A N 1
ATOM 1646 C CA . ALA A 1 204 ? 4.568 -7.829 -13.405 1.00 95.50 204 ALA A CA 1
ATOM 1647 C C . ALA A 1 204 ? 6.024 -8.285 -13.574 1.00 95.50 204 ALA A C 1
ATOM 1649 O O . ALA A 1 204 ? 6.269 -9.377 -14.079 1.00 95.50 204 ALA A O 1
ATOM 1650 N N . TRP A 1 205 ? 6.992 -7.508 -13.090 1.00 95.12 205 TRP A N 1
ATOM 1651 C CA . TRP A 1 205 ? 8.401 -7.897 -13.091 1.00 95.12 205 TRP A CA 1
ATOM 1652 C C . TRP A 1 205 ? 8.688 -9.068 -12.149 1.00 95.12 205 TRP A C 1
ATOM 1654 O O . TRP A 1 205 ? 9.414 -9.985 -12.523 1.00 95.12 205 TRP A O 1
ATOM 1664 N N . GLN A 1 206 ? 8.119 -9.074 -10.934 1.00 93.44 206 GLN A N 1
ATOM 1665 C CA . GLN A 1 206 ? 8.288 -10.191 -10.002 1.00 93.44 206 GLN A CA 1
ATOM 1666 C C . GLN A 1 206 ? 7.682 -11.476 -10.595 1.00 93.44 206 GLN A C 1
ATOM 1668 O O . GLN A 1 206 ? 8.288 -12.547 -10.495 1.00 93.44 206 GLN A O 1
ATOM 1673 N N . ALA A 1 207 ? 6.531 -11.370 -11.270 1.00 94.12 207 ALA A N 1
ATOM 1674 C CA . ALA A 1 207 ? 5.933 -12.472 -12.023 1.00 94.12 207 ALA A CA 1
ATOM 1675 C C . ALA A 1 207 ? 6.822 -12.920 -13.198 1.00 94.12 207 ALA A C 1
ATOM 1677 O O . ALA A 1 207 ? 7.079 -14.117 -13.348 1.00 94.12 207 ALA A O 1
ATOM 1678 N N . ALA A 1 208 ? 7.348 -11.975 -13.983 1.00 94.81 208 ALA A N 1
ATOM 1679 C CA . ALA A 1 208 ? 8.252 -12.239 -15.101 1.00 94.81 208 ALA A CA 1
ATOM 1680 C C . ALA A 1 208 ? 9.517 -12.967 -14.636 1.00 94.81 208 ALA A C 1
ATOM 1682 O O . ALA A 1 208 ? 9.881 -13.993 -15.204 1.00 94.81 208 ALA A O 1
ATOM 1683 N N . LEU A 1 209 ? 10.137 -12.512 -13.545 1.00 90.69 209 LEU A N 1
ATOM 1684 C CA . LEU A 1 209 ? 11.308 -13.151 -12.949 1.00 90.69 209 LEU A CA 1
ATOM 1685 C C . LEU A 1 209 ? 10.999 -14.593 -12.517 1.00 90.69 209 LEU A C 1
ATOM 1687 O O . LEU A 1 209 ? 11.794 -15.506 -12.764 1.00 90.69 209 LEU A O 1
ATOM 1691 N N . GLY A 1 210 ? 9.828 -14.815 -11.909 1.00 90.12 210 GLY A N 1
ATOM 1692 C CA . GLY A 1 210 ? 9.337 -16.147 -11.557 1.00 90.12 210 GLY A CA 1
ATOM 1693 C C . GLY A 1 210 ? 9.194 -17.060 -12.778 1.00 90.12 210 GLY A C 1
ATOM 1694 O O . GLY A 1 210 ? 9.668 -18.202 -12.759 1.00 90.12 210 GLY A O 1
ATOM 1695 N N . LEU A 1 211 ? 8.619 -16.542 -13.865 1.00 93.75 211 LEU A N 1
ATOM 1696 C CA . LEU A 1 211 ? 8.463 -17.266 -15.124 1.00 93.75 211 LEU A CA 1
ATOM 1697 C C . LEU A 1 211 ? 9.805 -17.539 -15.810 1.00 93.75 211 LEU A C 1
ATOM 1699 O O . LEU A 1 211 ? 10.042 -18.684 -16.194 1.00 93.75 211 LEU A O 1
ATOM 1703 N N . CYS A 1 212 ? 10.712 -16.565 -15.888 1.00 92.06 212 CYS A N 1
ATOM 1704 C CA . CYS A 1 212 ? 12.072 -16.746 -16.403 1.00 92.06 212 CYS A CA 1
ATOM 1705 C C . CYS A 1 212 ? 12.809 -17.867 -15.662 1.00 92.06 212 CYS A C 1
ATOM 1707 O O . CYS A 1 212 ? 13.405 -18.739 -16.296 1.00 92.06 212 CYS A O 1
ATOM 1709 N N . CYS A 1 213 ? 12.703 -17.909 -14.329 1.00 89.88 213 CYS A N 1
ATOM 1710 C CA . CYS A 1 213 ? 13.264 -18.997 -13.529 1.00 89.88 213 CYS A CA 1
ATOM 1711 C C . CYS A 1 213 ? 12.603 -20.349 -13.842 1.00 89.88 213 CYS A C 1
ATOM 1713 O O . CYS A 1 213 ? 13.286 -21.366 -13.931 1.00 89.88 213 CYS A O 1
ATOM 1715 N N . SER A 1 214 ? 11.275 -20.381 -14.004 1.00 91.06 214 SER A N 1
ATOM 1716 C CA . SER A 1 214 ? 10.535 -21.616 -14.307 1.00 91.06 214 SER A CA 1
ATOM 1717 C C . SER A 1 214 ? 10.832 -22.175 -15.705 1.00 91.06 214 SER A C 1
ATOM 1719 O O . SER A 1 214 ? 10.851 -23.389 -15.888 1.00 91.06 214 SER A O 1
ATOM 1721 N N . ARG A 1 215 ? 11.113 -21.291 -16.670 1.00 93.69 215 ARG A N 1
ATOM 1722 C CA . ARG A 1 215 ? 11.449 -21.611 -18.066 1.00 93.69 215 ARG A CA 1
ATOM 1723 C C . ARG A 1 215 ? 12.931 -21.928 -18.271 1.00 93.69 215 ARG A C 1
ATOM 1725 O O . ARG A 1 215 ? 13.318 -22.299 -19.372 1.00 93.69 215 ARG A O 1
ATOM 1732 N N . GLY A 1 216 ? 13.759 -21.767 -17.238 1.00 90.50 216 GLY A N 1
ATOM 1733 C CA . GLY A 1 216 ? 15.207 -21.955 -17.326 1.00 90.50 216 GLY A CA 1
ATOM 1734 C C . GLY A 1 216 ? 15.948 -20.829 -18.055 1.00 90.50 216 GLY A C 1
ATOM 1735 O O . GLY A 1 216 ? 17.098 -21.026 -18.429 1.00 90.50 216 GLY A O 1
ATOM 1736 N N . LEU A 1 217 ? 15.313 -19.666 -18.245 1.00 89.19 217 LEU A N 1
ATOM 1737 C CA . LEU A 1 217 ? 15.950 -18.469 -18.813 1.00 89.19 217 LEU A CA 1
ATOM 1738 C C . LEU A 1 217 ? 16.890 -17.803 -17.802 1.00 89.19 217 LEU A C 1
ATOM 1740 O O . LEU A 1 217 ? 17.923 -17.261 -18.174 1.00 89.19 217 LEU A O 1
ATOM 1744 N N . LEU A 1 218 ? 16.550 -17.884 -16.512 1.00 88.25 218 LEU A N 1
ATOM 1745 C CA . LEU A 1 218 ? 17.384 -17.412 -15.410 1.00 88.25 218 LEU A CA 1
ATOM 1746 C C . LEU A 1 218 ? 17.576 -18.515 -14.363 1.00 88.25 218 LEU A C 1
ATOM 1748 O O . LEU A 1 218 ? 16.671 -19.328 -14.142 1.00 88.25 218 LEU A O 1
ATOM 1752 N N . PRO A 1 219 ? 18.722 -18.550 -13.660 1.00 86.62 219 PRO A N 1
ATOM 1753 C CA . PRO A 1 219 ? 18.911 -19.454 -12.540 1.00 86.62 219 PRO A CA 1
ATOM 1754 C C . PRO A 1 219 ? 17.947 -19.106 -11.401 1.00 86.62 219 PRO A C 1
ATOM 1756 O O . PRO A 1 219 ? 17.751 -17.941 -11.042 1.00 86.62 219 PRO A O 1
ATOM 1759 N N . LYS A 1 220 ? 17.370 -20.146 -10.794 1.00 84.56 220 LYS A N 1
ATOM 1760 C CA . LYS A 1 220 ? 16.436 -20.003 -9.677 1.00 84.56 220 LYS A CA 1
ATOM 1761 C C . LYS A 1 220 ? 17.166 -19.474 -8.431 1.00 84.56 220 LYS A C 1
ATOM 1763 O O . LYS A 1 220 ? 18.082 -20.145 -7.950 1.00 84.56 220 LYS A O 1
ATOM 1768 N N . PRO A 1 221 ? 16.740 -18.341 -7.843 1.00 78.88 221 PRO A N 1
ATOM 1769 C CA . PRO A 1 221 ? 17.372 -17.813 -6.642 1.00 78.88 221 PRO A CA 1
ATOM 1770 C C . PRO A 1 221 ? 17.070 -18.699 -5.428 1.00 78.88 221 PRO A C 1
ATOM 1772 O O . PRO A 1 221 ? 15.943 -19.178 -5.235 1.00 78.88 221 PRO A O 1
ATOM 1775 N N . SER A 1 222 ? 18.064 -18.873 -4.557 1.00 78.44 222 SER A N 1
ATOM 1776 C CA . SER A 1 222 ? 17.869 -19.449 -3.223 1.00 78.44 222 SER A CA 1
ATOM 1777 C C . SER A 1 222 ? 16.920 -18.585 -2.384 1.00 78.44 222 SER A C 1
ATOM 1779 O O . SER A 1 222 ? 16.768 -17.387 -2.625 1.00 78.44 222 SER A O 1
ATOM 1781 N N . SER A 1 223 ? 16.313 -19.159 -1.339 1.00 71.75 223 SER A N 1
ATOM 1782 C CA . SER A 1 223 ? 15.463 -18.386 -0.417 1.00 71.75 223 SER A CA 1
ATOM 1783 C C . SER A 1 223 ? 16.193 -17.191 0.199 1.00 71.75 223 SER A C 1
ATOM 1785 O O . SER A 1 223 ? 15.594 -16.140 0.390 1.00 71.75 223 SER A O 1
ATOM 1787 N N . ARG A 1 224 ? 17.497 -17.334 0.475 1.00 72.19 224 ARG A N 1
ATOM 1788 C CA . ARG A 1 224 ? 18.317 -16.240 1.002 1.00 72.19 224 ARG A CA 1
ATOM 1789 C C . ARG A 1 224 ? 18.484 -15.124 -0.029 1.00 72.19 224 ARG A C 1
ATOM 1791 O O . ARG A 1 224 ? 18.338 -13.970 0.334 1.00 72.19 224 ARG A O 1
ATOM 1798 N N . GLN A 1 225 ? 18.754 -15.462 -1.290 1.00 71.44 225 GLN A N 1
ATOM 1799 C CA . GLN A 1 225 ? 18.881 -14.472 -2.367 1.00 71.44 225 GLN A CA 1
ATOM 1800 C C . GLN A 1 225 ? 17.569 -13.729 -2.621 1.00 71.44 225 GLN A C 1
ATOM 1802 O O . GLN A 1 225 ? 17.603 -12.525 -2.830 1.00 71.44 225 GLN A O 1
ATOM 1807 N N . ARG A 1 226 ? 16.417 -14.410 -2.525 1.00 71.12 226 ARG A N 1
ATOM 1808 C CA . ARG A 1 226 ? 15.110 -13.741 -2.624 1.00 71.12 226 ARG A CA 1
ATOM 1809 C C . ARG A 1 226 ? 14.925 -12.672 -1.548 1.00 71.12 226 ARG A C 1
ATOM 1811 O O . ARG A 1 226 ? 14.503 -11.578 -1.875 1.00 71.12 226 ARG A O 1
ATOM 1818 N N . GLY A 1 227 ? 15.316 -12.954 -0.304 1.00 65.81 227 GLY A N 1
ATOM 1819 C CA . GLY A 1 227 ? 15.187 -11.999 0.804 1.00 65.81 227 GLY A CA 1
ATOM 1820 C C . GLY A 1 227 ? 16.109 -10.773 0.739 1.00 65.81 227 GLY A C 1
ATOM 1821 O O . GLY A 1 227 ? 15.903 -9.843 1.508 1.00 65.81 227 GLY A O 1
ATOM 1822 N N . TYR A 1 228 ? 17.118 -10.764 -0.138 1.00 69.56 228 TYR A N 1
ATOM 1823 C CA . TYR A 1 228 ? 17.977 -9.594 -0.384 1.00 69.56 228 TYR A CA 1
ATOM 1824 C C . TYR A 1 228 ? 17.698 -8.922 -1.730 1.00 69.56 228 TYR A C 1
ATOM 1826 O O . TYR A 1 228 ? 18.337 -7.927 -2.055 1.00 69.56 228 TYR A O 1
ATOM 1834 N N . ASN A 1 229 ? 16.792 -9.476 -2.534 1.00 74.88 229 ASN A N 1
ATOM 1835 C CA . ASN A 1 229 ? 16.495 -8.932 -3.844 1.00 74.88 229 ASN A CA 1
ATOM 1836 C C . ASN A 1 229 ? 15.429 -7.844 -3.717 1.00 74.88 229 ASN A C 1
ATOM 1838 O O . ASN A 1 229 ? 14.284 -8.155 -3.409 1.00 74.88 229 ASN A O 1
ATOM 1842 N N . SER A 1 230 ? 15.779 -6.600 -4.040 1.00 75.25 230 SER A N 1
ATOM 1843 C CA . SER A 1 230 ? 14.835 -5.476 -4.099 1.00 75.25 230 SER A CA 1
ATOM 1844 C C . SER A 1 230 ? 13.666 -5.693 -5.071 1.00 75.25 230 SER A C 1
ATOM 1846 O O . SER A 1 230 ? 12.646 -5.030 -4.934 1.00 75.25 230 SER A O 1
ATOM 1848 N N . CYS A 1 231 ? 13.785 -6.626 -6.027 1.00 78.62 231 CYS A N 1
ATOM 1849 C CA . CYS A 1 231 ? 12.693 -7.027 -6.924 1.00 78.62 231 CYS A CA 1
ATOM 1850 C C . CYS A 1 231 ? 11.652 -7.945 -6.262 1.00 78.62 231 CYS A C 1
ATOM 1852 O O . CYS A 1 231 ? 10.654 -8.294 -6.888 1.00 78.62 231 CYS A O 1
ATOM 1854 N N . PHE A 1 232 ? 11.921 -8.431 -5.049 1.00 87.69 232 PHE A N 1
ATOM 1855 C CA . PHE A 1 232 ? 11.027 -9.303 -4.302 1.00 87.69 232 PHE A CA 1
ATOM 1856 C C . PHE A 1 232 ? 10.334 -8.496 -3.206 1.00 87.69 232 PHE A C 1
ATOM 1858 O O . PHE A 1 232 ? 10.957 -8.141 -2.211 1.00 87.69 232 PHE A O 1
ATOM 1865 N N . ILE A 1 233 ? 9.038 -8.242 -3.385 1.00 89.69 233 ILE A N 1
ATOM 1866 C CA . ILE A 1 233 ? 8.232 -7.460 -2.441 1.00 89.69 233 ILE A CA 1
ATOM 1867 C C . ILE A 1 233 ? 7.722 -8.366 -1.316 1.00 89.69 233 ILE A C 1
ATOM 1869 O O . ILE A 1 233 ? 8.077 -8.203 -0.151 1.00 89.69 233 ILE A O 1
ATOM 1873 N N . PHE A 1 234 ? 6.925 -9.374 -1.675 1.00 89.44 234 PHE A N 1
ATOM 1874 C CA . PHE A 1 234 ? 6.572 -10.506 -0.818 1.00 89.44 234 PHE A CA 1
ATOM 1875 C C . PHE A 1 234 ? 6.043 -11.676 -1.663 1.00 89.44 234 PHE A C 1
ATOM 1877 O O . PHE A 1 234 ? 5.758 -11.545 -2.859 1.00 89.44 234 PHE A O 1
ATOM 1884 N N . GLU A 1 235 ? 5.923 -12.852 -1.047 1.00 87.19 235 GLU A N 1
ATOM 1885 C CA . GLU A 1 235 ? 5.372 -14.044 -1.698 1.00 87.19 235 GLU A CA 1
ATOM 1886 C C . GLU A 1 235 ? 3.866 -13.888 -1.940 1.00 87.19 235 GLU A C 1
ATOM 1888 O O . GLU A 1 235 ? 3.105 -13.675 -1.001 1.00 87.19 235 GLU A O 1
ATOM 1893 N N . GLY A 1 236 ? 3.433 -13.997 -3.196 1.00 88.75 236 GLY A N 1
ATOM 1894 C CA . GLY A 1 236 ? 2.043 -13.745 -3.578 1.00 88.75 236 GLY A CA 1
ATOM 1895 C C . GLY A 1 236 ? 1.754 -12.302 -4.010 1.00 88.75 236 GLY A C 1
ATOM 1896 O O . GLY A 1 236 ? 0.601 -11.968 -4.267 1.00 88.75 236 GLY A O 1
ATOM 1897 N N . PHE A 1 237 ? 2.761 -11.416 -4.059 1.00 92.19 237 PHE A N 1
ATOM 1898 C CA . PHE A 1 237 ? 2.551 -10.010 -4.427 1.00 92.19 237 PHE A CA 1
ATOM 1899 C C . PHE A 1 237 ? 1.871 -9.827 -5.799 1.00 92.19 237 PHE A C 1
ATOM 1901 O O . PHE A 1 237 ? 0.871 -9.105 -5.849 1.00 92.19 237 PHE A O 1
ATOM 1908 N N . PRO A 1 238 ? 2.307 -10.493 -6.890 1.00 93.19 238 PRO A N 1
ATOM 1909 C CA . PRO A 1 238 ? 1.634 -10.374 -8.182 1.00 93.19 238 PRO A CA 1
ATOM 1910 C C . PRO A 1 238 ? 0.164 -10.801 -8.150 1.00 93.19 238 PRO A C 1
ATOM 1912 O O . PRO A 1 238 ? -0.688 -10.135 -8.734 1.00 93.19 238 PRO A O 1
ATOM 1915 N N . GLU A 1 239 ? -0.148 -11.884 -7.442 1.00 91.19 239 GLU A N 1
ATOM 1916 C CA . GLU A 1 239 ? -1.502 -12.408 -7.290 1.00 91.19 239 GLU A CA 1
ATOM 1917 C C . GLU A 1 239 ? -2.378 -11.427 -6.510 1.00 91.19 239 GLU A C 1
ATOM 1919 O O . GLU A 1 239 ? -3.500 -11.129 -6.915 1.00 91.19 239 GLU A O 1
ATOM 1924 N N . VAL A 1 240 ? -1.851 -10.856 -5.425 1.00 91.12 240 VAL A N 1
ATOM 1925 C CA . VAL A 1 240 ? -2.575 -9.855 -4.637 1.00 91.12 240 VAL A CA 1
ATOM 1926 C C . VAL A 1 240 ? -2.884 -8.626 -5.488 1.00 91.12 240 VAL A C 1
ATOM 1928 O O . VAL A 1 240 ? -4.025 -8.166 -5.469 1.00 91.12 240 VAL A O 1
ATOM 1931 N N . MET A 1 241 ? -1.928 -8.141 -6.285 1.00 92.00 241 MET A N 1
ATOM 1932 C CA . MET A 1 241 ? -2.131 -6.991 -7.176 1.00 92.00 241 MET A CA 1
ATOM 1933 C C . MET A 1 241 ? -3.229 -7.220 -8.224 1.00 92.00 241 MET A C 1
ATOM 1935 O O . MET A 1 241 ? -3.928 -6.274 -8.577 1.00 92.00 241 MET A O 1
ATOM 1939 N N . GLN A 1 242 ? -3.443 -8.464 -8.667 1.00 86.62 242 GLN A N 1
ATOM 1940 C CA . GLN A 1 242 ? -4.557 -8.827 -9.556 1.00 86.62 242 GLN A CA 1
ATOM 1941 C C . GLN A 1 242 ? -5.917 -8.854 -8.840 1.00 86.62 242 GLN A C 1
ATOM 1943 O O . GLN A 1 242 ? -6.953 -8.698 -9.482 1.00 86.62 242 GLN A O 1
ATOM 1948 N N . THR A 1 243 ? -5.927 -9.062 -7.520 1.00 85.62 243 THR A N 1
ATOM 1949 C CA . THR A 1 243 ? -7.154 -9.143 -6.703 1.00 85.62 243 THR A CA 1
ATOM 1950 C C . THR A 1 243 ? -7.564 -7.823 -6.054 1.00 85.62 243 THR A C 1
ATOM 1952 O O . THR A 1 243 ? -8.649 -7.743 -5.471 1.00 85.62 243 THR A O 1
ATOM 1955 N N . LEU A 1 244 ? -6.713 -6.793 -6.119 1.00 85.62 244 LEU A N 1
ATOM 1956 C CA . LEU A 1 244 ? -7.033 -5.475 -5.582 1.00 85.62 244 LEU A CA 1
ATOM 1957 C C . LEU A 1 244 ? -8.309 -4.933 -6.225 1.00 85.62 244 LEU A C 1
ATOM 1959 O O . LEU A 1 244 ? -8.524 -5.039 -7.431 1.00 85.62 244 LEU A O 1
ATOM 1963 N N . SER A 1 245 ? -9.161 -4.332 -5.401 1.00 76.19 245 SER A N 1
ATOM 1964 C CA . SER A 1 245 ? -10.436 -3.792 -5.854 1.00 76.19 245 SER A CA 1
ATOM 1965 C C . SER A 1 245 ? -10.757 -2.479 -5.155 1.00 76.19 245 SER A C 1
ATOM 1967 O O . SER A 1 245 ? -10.292 -2.205 -4.047 1.00 76.19 245 SER A O 1
ATOM 1969 N N . THR A 1 246 ? -11.611 -1.680 -5.785 1.00 74.81 246 THR A N 1
ATOM 1970 C CA . THR A 1 246 ? -12.184 -0.471 -5.182 1.00 74.81 246 THR A CA 1
ATOM 1971 C C . THR A 1 246 ? -13.443 -0.765 -4.356 1.00 74.81 246 THR A C 1
ATOM 1973 O O . THR A 1 246 ? -13.927 0.109 -3.643 1.00 74.81 246 THR A O 1
ATOM 1976 N N . THR A 1 247 ? -14.000 -1.983 -4.427 1.00 62.62 247 THR A N 1
ATOM 1977 C CA . THR A 1 247 ? -15.364 -2.268 -3.942 1.00 62.62 247 THR A CA 1
ATOM 1978 C C . THR A 1 247 ? -15.455 -3.360 -2.880 1.00 62.62 247 THR A C 1
ATOM 1980 O O . THR A 1 247 ? -16.221 -3.200 -1.929 1.00 62.62 247 THR A O 1
ATOM 1983 N N . SER A 1 248 ? -14.709 -4.465 -2.987 1.00 60.59 248 SER A N 1
ATOM 1984 C CA . SER A 1 248 ? -14.849 -5.583 -2.047 1.00 60.59 248 SER A CA 1
ATOM 1985 C C . SER A 1 248 ? -13.614 -6.478 -1.999 1.00 60.59 248 SER A C 1
ATOM 1987 O O . SER A 1 248 ? -13.477 -7.442 -2.747 1.00 60.59 248 SER A O 1
ATOM 1989 N N . SER A 1 249 ? -12.724 -6.172 -1.063 1.00 68.25 249 SER A N 1
ATOM 1990 C CA . SER A 1 249 ? -11.556 -6.989 -0.743 1.00 68.25 249 SER A CA 1
ATOM 1991 C C . SER A 1 249 ? -11.063 -6.664 0.667 1.00 68.25 249 SER A C 1
ATOM 1993 O O . SER A 1 249 ? -11.425 -5.634 1.243 1.00 68.25 249 SER A O 1
ATOM 1995 N N . LEU A 1 250 ? -10.234 -7.560 1.210 1.00 91.31 250 LEU A N 1
ATOM 1996 C CA . LEU A 1 250 ? -9.456 -7.342 2.434 1.00 91.31 250 LEU A CA 1
ATOM 1997 C C . LEU A 1 250 ? -8.571 -6.088 2.333 1.00 91.31 250 LEU A C 1
ATOM 1999 O O . LEU A 1 250 ? -8.324 -5.439 3.343 1.00 91.31 250 LEU A O 1
ATOM 2003 N N . ILE A 1 251 ? -8.118 -5.756 1.120 1.00 93.94 251 ILE A N 1
ATOM 2004 C CA . ILE A 1 251 ? -7.321 -4.569 0.799 1.00 93.94 251 ILE A CA 1
ATOM 2005 C C . ILE A 1 251 ? -8.035 -3.795 -0.304 1.00 93.94 251 ILE A C 1
ATOM 2007 O O . ILE A 1 251 ? -8.259 -4.349 -1.379 1.00 93.94 251 ILE A O 1
ATOM 2011 N N . ARG A 1 252 ? -8.385 -2.536 -0.053 1.00 93.31 252 ARG A N 1
ATOM 2012 C CA . ARG A 1 252 ? -9.074 -1.646 -0.994 1.00 93.31 252 ARG A CA 1
ATOM 2013 C C . ARG A 1 252 ? -8.225 -0.426 -1.304 1.00 93.31 252 ARG A C 1
ATOM 2015 O O . ARG A 1 252 ? -7.429 -0.013 -0.468 1.00 93.31 252 ARG A O 1
ATOM 2022 N N . CYS A 1 253 ? -8.471 0.182 -2.455 1.00 93.88 253 CYS A N 1
ATOM 2023 C CA . CYS A 1 253 ? -7.940 1.498 -2.801 1.00 93.88 253 CYS A CA 1
ATOM 2024 C C . CYS A 1 253 ? -9.096 2.439 -3.152 1.00 93.88 253 CYS A C 1
ATOM 2026 O O . CYS A 1 253 ? -10.118 1.989 -3.674 1.00 93.88 253 CYS A O 1
ATOM 2028 N N . ASN A 1 254 ? -8.936 3.736 -2.893 1.00 94.31 254 ASN A N 1
ATOM 2029 C CA . ASN A 1 254 ? -9.890 4.782 -3.297 1.00 94.31 254 ASN A CA 1
ATOM 2030 C C . ASN A 1 254 ? -9.428 5.590 -4.526 1.00 94.31 254 ASN A C 1
ATOM 2032 O O . ASN A 1 254 ? -9.993 6.636 -4.828 1.00 94.31 254 ASN A O 1
ATOM 2036 N N . PHE A 1 255 ? -8.423 5.098 -5.244 1.00 94.69 255 PHE A N 1
ATOM 2037 C CA . PHE A 1 255 ? -7.869 5.689 -6.460 1.00 94.69 255 PHE A CA 1
ATOM 2038 C C . PHE A 1 255 ? -7.812 4.644 -7.586 1.00 94.69 255 PHE A C 1
ATOM 2040 O O . PHE A 1 255 ? -8.058 3.456 -7.357 1.00 94.69 255 PHE A O 1
ATOM 2047 N N . ASP A 1 256 ? -7.508 5.083 -8.809 1.00 93.19 256 ASP A N 1
ATOM 2048 C CA . ASP A 1 256 ? -7.433 4.204 -9.975 1.00 93.19 256 ASP A CA 1
ATOM 2049 C C . ASP A 1 256 ? -6.193 3.299 -9.914 1.00 93.19 256 ASP A C 1
ATOM 2051 O O . ASP A 1 256 ? -5.064 3.754 -9.728 1.00 93.19 256 ASP A O 1
ATOM 2055 N N . LEU A 1 257 ? -6.402 1.994 -10.091 1.00 89.62 257 LEU A N 1
ATOM 2056 C CA . LEU A 1 257 ? -5.322 1.002 -10.053 1.00 89.62 257 LEU A CA 1
ATOM 2057 C C . LEU A 1 257 ? -4.556 0.916 -11.379 1.00 89.62 257 LEU A C 1
ATOM 2059 O O . LEU A 1 257 ? -3.496 0.287 -11.433 1.00 89.62 257 LEU A O 1
ATOM 2063 N N . GLY A 1 258 ? -5.087 1.535 -12.437 1.00 86.69 258 GLY A N 1
ATOM 2064 C CA . GLY A 1 258 ? -4.563 1.450 -13.789 1.00 86.69 258 GLY A CA 1
ATOM 2065 C C . GLY A 1 258 ? -4.730 0.065 -14.416 1.00 86.69 258 GLY A C 1
ATOM 2066 O O . GLY A 1 258 ? -5.507 -0.776 -13.965 1.00 86.69 258 GLY A O 1
ATOM 2067 N N . VAL A 1 259 ? -3.982 -0.160 -15.496 1.00 86.88 259 VAL A N 1
ATOM 2068 C CA . VAL A 1 259 ? -3.965 -1.431 -16.230 1.00 86.88 259 VAL A CA 1
ATOM 2069 C C . VAL A 1 259 ? -2.707 -2.215 -15.838 1.00 86.88 259 VAL A C 1
ATOM 2071 O O . VAL A 1 259 ? -1.623 -1.623 -15.831 1.00 86.88 259 VAL A O 1
ATOM 2074 N N . PRO A 1 260 ? -2.816 -3.520 -15.530 1.00 88.75 260 PRO A N 1
ATOM 2075 C CA . PRO A 1 260 ? -1.655 -4.370 -15.284 1.00 88.75 260 PRO A CA 1
ATOM 2076 C C . PRO A 1 260 ? -0.691 -4.404 -16.476 1.00 88.75 260 PRO A C 1
ATOM 2078 O O . PRO A 1 260 ? -1.110 -4.355 -17.633 1.00 88.75 260 PRO A O 1
ATOM 2081 N N . TYR A 1 261 ? 0.606 -4.523 -16.194 1.00 92.62 261 TYR A N 1
ATOM 2082 C CA . TYR A 1 261 ? 1.629 -4.674 -17.230 1.00 92.62 261 TYR A CA 1
ATOM 2083 C C . TYR A 1 261 ? 1.604 -6.084 -17.831 1.00 92.62 261 TYR A C 1
ATOM 2085 O O . TYR A 1 261 ? 1.351 -7.068 -17.133 1.00 92.62 261 TYR A O 1
ATOM 2093 N N . ASP A 1 262 ? 1.920 -6.181 -19.123 1.00 94.44 262 ASP A N 1
ATOM 2094 C CA . ASP A 1 262 ? 2.075 -7.464 -19.807 1.00 94.44 262 ASP A CA 1
ATOM 2095 C C . ASP A 1 262 ? 3.382 -8.143 -19.374 1.00 94.44 262 ASP A C 1
ATOM 2097 O O . ASP A 1 262 ? 4.488 -7.694 -19.687 1.00 94.44 262 ASP A O 1
ATOM 2101 N N . VAL A 1 263 ? 3.233 -9.243 -18.638 1.00 95.94 263 VAL A N 1
ATOM 2102 C CA . VAL A 1 263 ? 4.341 -10.039 -18.108 1.00 95.94 263 VAL A CA 1
ATOM 2103 C C . VAL A 1 263 ? 5.179 -10.659 -19.231 1.00 95.94 263 VAL A C 1
ATOM 2105 O O . VAL A 1 263 ? 6.403 -10.675 -19.125 1.00 95.94 263 VAL A O 1
ATOM 2108 N N . GLU A 1 264 ? 4.564 -11.135 -20.317 1.00 96.81 264 GLU A N 1
ATOM 2109 C CA . GLU A 1 264 ? 5.300 -11.753 -21.430 1.00 96.81 264 GLU A CA 1
ATOM 2110 C C . GLU A 1 264 ? 6.100 -10.714 -22.210 1.00 96.81 264 GLU A C 1
ATOM 2112 O O . GLU A 1 264 ? 7.240 -10.975 -22.594 1.00 96.81 264 GLU A O 1
ATOM 2117 N N . ALA A 1 265 ? 5.546 -9.512 -22.381 1.00 95.69 265 ALA A N 1
ATOM 2118 C CA . ALA A 1 265 ? 6.272 -8.409 -23.000 1.00 95.69 265 ALA A CA 1
ATOM 2119 C C . ALA A 1 265 ? 7.528 -8.030 -22.196 1.00 95.69 265 ALA A C 1
ATOM 2121 O O . ALA A 1 265 ? 8.574 -7.765 -22.786 1.00 95.69 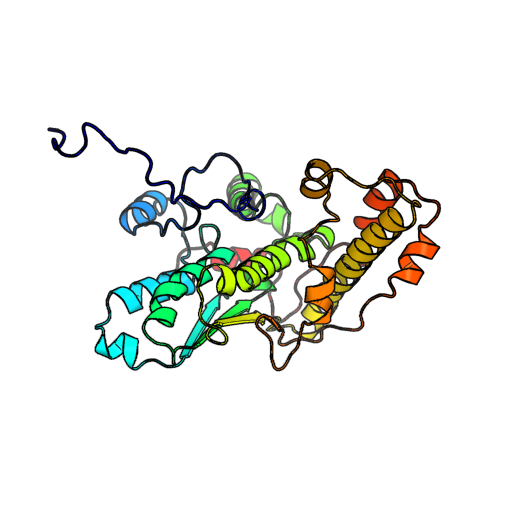265 ALA A O 1
ATOM 2122 N N . ILE A 1 266 ? 7.460 -8.040 -20.857 1.00 95.12 266 ILE A N 1
ATOM 2123 C CA . ILE A 1 266 ? 8.644 -7.835 -20.004 1.00 95.12 266 ILE A CA 1
ATOM 2124 C C . ILE A 1 266 ? 9.664 -8.955 -20.241 1.00 95.12 266 ILE A C 1
ATOM 2126 O O . ILE A 1 266 ? 10.838 -8.668 -20.459 1.00 95.12 266 ILE A O 1
ATOM 2130 N N . ILE A 1 267 ? 9.238 -10.222 -20.239 1.00 95.69 267 ILE A N 1
ATOM 2131 C CA . ILE A 1 267 ? 10.147 -11.355 -20.473 1.00 95.69 267 ILE A CA 1
ATOM 2132 C C . ILE A 1 267 ? 10.857 -11.213 -21.821 1.00 95.69 267 ILE A C 1
ATOM 2134 O O . ILE A 1 267 ? 12.076 -11.345 -21.865 1.00 95.69 267 ILE A O 1
ATOM 2138 N N . GLU A 1 268 ? 10.125 -10.920 -22.896 1.00 95.75 268 GLU A N 1
ATOM 2139 C CA . GLU A 1 268 ? 10.700 -10.809 -24.239 1.00 95.75 268 GLU A CA 1
ATOM 2140 C C . GLU A 1 268 ? 11.680 -9.633 -24.349 1.00 95.75 268 GLU A C 1
ATOM 2142 O O . GLU A 1 268 ? 12.783 -9.805 -24.863 1.00 95.75 268 GLU A O 1
ATOM 2147 N N . ASN A 1 269 ? 11.331 -8.465 -23.799 1.00 94.75 269 ASN A N 1
ATOM 2148 C CA . ASN A 1 269 ? 12.175 -7.265 -23.861 1.00 94.75 269 ASN A CA 1
ATOM 2149 C C . ASN A 1 269 ? 13.513 -7.414 -23.119 1.00 94.75 269 ASN A C 1
ATOM 2151 O O . ASN A 1 269 ? 14.475 -6.721 -23.449 1.00 94.75 269 ASN A O 1
ATOM 2155 N N . TYR A 1 270 ? 13.577 -8.290 -22.113 1.00 92.88 270 TYR A N 1
ATOM 2156 C CA . TYR A 1 270 ? 14.748 -8.458 -21.245 1.00 92.88 270 TYR A CA 1
ATOM 2157 C C . TYR A 1 270 ? 15.314 -9.888 -21.267 1.00 92.88 270 TYR A C 1
ATOM 2159 O O . TYR A 1 270 ? 16.114 -10.257 -20.405 1.00 92.88 270 TYR A O 1
ATOM 2167 N N . ARG A 1 271 ? 14.927 -10.704 -22.256 1.00 90.94 271 ARG A N 1
ATOM 2168 C CA . ARG A 1 271 ? 15.256 -12.140 -22.335 1.00 90.94 271 ARG A CA 1
ATOM 2169 C C . ARG A 1 271 ? 16.752 -12.455 -22.361 1.00 90.94 271 ARG A C 1
ATOM 2171 O O . ARG A 1 271 ? 17.150 -13.514 -21.889 1.00 90.94 271 ARG A O 1
ATOM 2178 N N . ASP A 1 272 ? 17.550 -11.550 -22.923 1.00 90.56 272 ASP A N 1
ATOM 2179 C CA . ASP A 1 272 ? 18.989 -11.742 -23.138 1.00 90.56 272 ASP A CA 1
ATOM 2180 C C . ASP A 1 272 ? 19.837 -11.205 -21.975 1.00 90.56 272 ASP A C 1
ATOM 2182 O O . ASP A 1 272 ? 21.063 -11.325 -21.992 1.00 90.56 272 ASP A O 1
ATOM 2186 N N . LEU A 1 273 ? 19.204 -10.599 -20.965 1.00 90.81 273 LEU A N 1
ATOM 2187 C CA . LEU A 1 273 ? 19.898 -10.108 -19.781 1.00 90.81 273 LEU A CA 1
ATOM 2188 C C . LEU A 1 273 ? 20.174 -11.245 -18.798 1.00 90.81 273 LEU A C 1
ATOM 2190 O O . LEU A 1 273 ? 19.333 -12.113 -18.558 1.00 90.81 273 LEU A O 1
ATOM 2194 N N . ASP A 1 274 ? 21.343 -11.188 -18.168 1.00 88.62 274 ASP A N 1
ATOM 2195 C CA . ASP A 1 274 ? 21.658 -12.014 -17.012 1.00 88.62 274 ASP A CA 1
ATOM 2196 C C . ASP A 1 274 ? 21.001 -11.466 -15.731 1.00 88.62 274 ASP A C 1
ATOM 2198 O O . ASP A 1 274 ? 20.235 -10.498 -15.742 1.00 88.62 274 ASP A O 1
ATOM 2202 N N . TRP A 1 275 ? 21.285 -12.108 -14.598 1.00 85.56 275 TRP A N 1
ATOM 2203 C CA . TRP A 1 275 ? 20.705 -11.725 -13.311 1.00 85.56 275 TRP A CA 1
ATOM 2204 C C . TRP A 1 275 ? 21.006 -10.277 -12.915 1.00 85.56 275 TRP A C 1
ATOM 2206 O O . TRP A 1 275 ? 20.120 -9.594 -12.399 1.00 85.56 275 TRP A O 1
ATOM 2216 N N . ASP A 1 276 ? 22.229 -9.812 -13.163 1.00 86.25 276 ASP A N 1
ATOM 2217 C CA . ASP A 1 276 ? 22.654 -8.459 -12.808 1.00 86.25 276 ASP A CA 1
ATOM 2218 C C . ASP A 1 276 ? 22.013 -7.428 -13.743 1.00 86.25 276 ASP A C 1
ATOM 2220 O O . ASP A 1 276 ? 21.605 -6.353 -13.296 1.00 86.25 276 ASP A O 1
ATOM 2224 N N . GLY A 1 277 ? 21.832 -7.772 -15.020 1.00 90.00 277 GLY A N 1
ATOM 2225 C CA . GLY A 1 277 ? 21.056 -6.986 -15.972 1.00 90.00 277 GLY A CA 1
ATOM 2226 C C . GLY A 1 277 ? 19.594 -6.841 -15.546 1.00 90.00 277 GLY A C 1
ATOM 2227 O O . GLY A 1 277 ? 19.089 -5.720 -15.476 1.00 90.00 277 GLY A O 1
ATOM 2228 N N . TRP A 1 278 ? 18.929 -7.941 -15.181 1.00 89.19 278 TRP A N 1
ATOM 2229 C CA . TRP A 1 278 ? 17.559 -7.911 -14.648 1.00 89.19 278 TRP A CA 1
ATOM 2230 C C . TRP A 1 278 ? 17.456 -7.070 -13.372 1.00 89.19 278 TRP A C 1
ATOM 2232 O O . TRP A 1 278 ? 16.558 -6.239 -13.241 1.00 89.19 278 TRP A O 1
ATOM 2242 N N . TYR A 1 279 ? 18.396 -7.243 -12.445 1.00 86.38 279 TYR A N 1
ATOM 2243 C CA . TYR A 1 279 ? 18.447 -6.456 -11.216 1.00 86.38 279 TYR A CA 1
ATOM 2244 C C . TYR A 1 279 ? 18.664 -4.963 -11.494 1.00 86.38 279 TYR A C 1
ATOM 2246 O O . TYR A 1 279 ? 18.008 -4.119 -10.894 1.00 86.38 279 TYR A O 1
ATOM 2254 N N . SER A 1 280 ? 19.531 -4.612 -12.442 1.00 89.19 280 SER A N 1
ATOM 2255 C CA . SER A 1 280 ? 19.794 -3.212 -12.797 1.00 89.19 280 SER A CA 1
ATOM 2256 C C . SER A 1 280 ? 18.583 -2.549 -13.461 1.00 89.19 280 SER A C 1
ATOM 2258 O O . SER A 1 280 ? 18.251 -1.400 -13.166 1.00 89.19 280 SER A O 1
ATOM 2260 N N . GLN A 1 281 ? 17.881 -3.278 -14.333 1.00 91.50 281 GLN A N 1
ATOM 2261 C CA . GLN A 1 281 ? 16.692 -2.765 -15.019 1.00 91.50 281 GLN A CA 1
ATOM 2262 C C . GLN A 1 281 ? 15.495 -2.577 -14.083 1.00 91.50 281 GLN A C 1
ATOM 2264 O O . GLN A 1 281 ? 14.658 -1.705 -14.328 1.00 91.50 281 GLN A O 1
ATOM 2269 N N . TRP A 1 282 ? 15.437 -3.312 -12.971 1.00 90.38 282 TRP A N 1
ATOM 2270 C CA . TRP A 1 282 ? 14.437 -3.079 -11.931 1.00 90.38 282 TRP A CA 1
ATOM 2271 C C . TRP A 1 282 ? 14.417 -1.622 -11.466 1.00 90.38 282 TRP A C 1
ATOM 2273 O O . TRP A 1 282 ? 13.371 -0.982 -11.530 1.00 90.38 282 TRP A O 1
ATOM 2283 N N . PHE A 1 283 ? 15.581 -1.061 -11.120 1.00 89.62 283 PHE A N 1
ATOM 2284 C CA . PHE A 1 283 ? 15.717 0.329 -10.657 1.00 89.62 283 PHE A CA 1
ATOM 2285 C C . PHE A 1 283 ? 15.459 1.381 -11.739 1.00 89.62 283 PHE A C 1
ATOM 2287 O O . PHE A 1 283 ? 15.375 2.569 -11.438 1.00 89.62 283 PHE A O 1
ATOM 2294 N N . SER A 1 284 ? 15.318 0.970 -13.001 1.00 91.19 284 SER A N 1
ATOM 2295 C CA . SER A 1 284 ? 15.046 1.869 -14.126 1.00 91.19 284 SER A CA 1
ATOM 2296 C C . SER A 1 284 ? 13.551 2.206 -14.227 1.00 91.19 284 SER A C 1
ATOM 2298 O O . SER A 1 284 ? 12.918 2.007 -15.264 1.00 91.19 284 SER A O 1
ATOM 2300 N N . HIS A 1 285 ? 12.960 2.674 -13.124 1.00 92.25 285 HIS A N 1
ATOM 2301 C CA . HIS A 1 285 ? 11.585 3.176 -13.091 1.00 92.25 285 HIS A CA 1
ATOM 2302 C C . HIS A 1 285 ? 11.468 4.471 -13.907 1.00 92.25 285 HIS A C 1
ATOM 2304 O O . HIS A 1 285 ? 12.369 5.308 -13.914 1.00 92.25 285 HIS A O 1
ATOM 2310 N N . SER A 1 286 ? 10.335 4.652 -14.587 1.00 89.56 286 SER A N 1
ATOM 2311 C CA . SER A 1 286 ? 10.000 5.899 -15.277 1.00 89.56 286 SER A CA 1
ATOM 2312 C C . SER A 1 286 ? 8.576 6.323 -14.898 1.00 89.56 286 SER A C 1
ATOM 2314 O O . SER A 1 286 ? 7.627 5.628 -15.273 1.00 89.56 286 SER A O 1
ATOM 2316 N N . PRO A 1 287 ? 8.405 7.428 -14.148 1.00 92.81 287 PRO A N 1
ATOM 2317 C CA . PRO A 1 287 ? 9.457 8.258 -13.543 1.00 92.81 287 PRO A CA 1
ATOM 2318 C C . PRO A 1 287 ? 10.238 7.512 -12.441 1.00 92.81 287 PRO A C 1
ATOM 2320 O O . PRO A 1 287 ? 9.731 6.557 -11.854 1.00 92.81 287 PRO A O 1
ATOM 2323 N N . SER A 1 288 ? 11.472 7.946 -12.164 1.00 91.75 288 SER A N 1
ATOM 2324 C CA . SER A 1 288 ? 12.330 7.368 -11.114 1.00 91.75 288 SER A CA 1
ATOM 2325 C C . SER A 1 288 ? 12.035 7.922 -9.719 1.00 91.75 288 SER A C 1
ATOM 2327 O O . SER A 1 288 ? 12.395 7.314 -8.716 1.00 91.75 288 SER A O 1
ATOM 2329 N N . GLU A 1 289 ? 11.370 9.072 -9.647 1.00 92.62 289 GLU A N 1
ATOM 2330 C CA . GLU A 1 289 ? 11.113 9.805 -8.414 1.00 92.62 289 GLU A CA 1
ATOM 2331 C C . GLU A 1 289 ? 9.787 10.574 -8.481 1.00 92.62 289 GLU A C 1
ATOM 2333 O O . GLU A 1 289 ? 9.327 10.956 -9.560 1.00 92.62 289 GLU A O 1
ATOM 2338 N N . PHE A 1 290 ? 9.180 10.822 -7.318 1.00 93.25 290 PHE A N 1
ATOM 2339 C CA . PHE A 1 290 ? 7.906 11.528 -7.187 1.00 93.25 290 PHE A CA 1
ATOM 2340 C C . PHE A 1 290 ? 7.977 12.661 -6.157 1.00 93.25 290 PHE A C 1
ATOM 2342 O O . PHE A 1 290 ? 8.537 12.521 -5.066 1.00 93.25 290 PHE A O 1
ATOM 2349 N N . GLN A 1 291 ? 7.339 13.781 -6.494 1.00 92.00 291 GLN A N 1
ATOM 2350 C CA . GLN A 1 291 ? 7.053 14.890 -5.581 1.00 92.00 291 GLN A CA 1
ATOM 2351 C C . GLN A 1 291 ? 5.566 14.875 -5.206 1.00 92.00 291 GLN A C 1
ATOM 2353 O O . GLN A 1 291 ? 4.757 14.281 -5.925 1.00 92.00 291 GLN A O 1
ATOM 2358 N N . THR A 1 292 ? 5.207 15.522 -4.099 1.00 91.38 292 THR A N 1
ATOM 2359 C CA . THR A 1 292 ? 3.809 15.861 -3.813 1.00 91.38 292 THR A CA 1
ATOM 2360 C C . THR A 1 292 ? 3.260 16.844 -4.858 1.00 91.38 292 THR A C 1
ATOM 2362 O O . THR A 1 292 ? 4.011 17.516 -5.568 1.00 91.38 292 THR A O 1
ATOM 2365 N N . GLU A 1 293 ? 1.936 16.930 -4.964 1.00 92.38 293 GLU A N 1
ATOM 2366 C CA . GLU A 1 293 ? 1.236 17.924 -5.785 1.00 92.38 293 GLU A CA 1
ATOM 2367 C C . GLU A 1 293 ? 0.185 18.642 -4.915 1.00 92.38 293 GLU A C 1
ATOM 2369 O O . GLU A 1 293 ? -0.340 18.030 -3.974 1.00 92.38 293 GLU A O 1
ATOM 2374 N N . PRO A 1 294 ? -0.160 19.916 -5.199 1.00 91.94 294 PRO A N 1
ATOM 2375 C CA . PRO A 1 294 ? -1.251 20.596 -4.507 1.00 91.94 294 PRO A CA 1
ATOM 2376 C C . PRO A 1 294 ? -2.544 19.756 -4.519 1.00 91.94 294 PRO A C 1
ATOM 2378 O O . PRO A 1 294 ? -2.877 19.181 -5.555 1.00 91.94 294 PRO A O 1
ATOM 2381 N N . PRO A 1 295 ? -3.300 19.694 -3.405 1.00 94.06 295 PRO A N 1
ATOM 2382 C CA . PRO A 1 295 ? -3.188 20.543 -2.216 1.00 94.06 295 PRO A CA 1
ATOM 2383 C C . PRO A 1 295 ? -2.199 20.045 -1.148 1.00 94.06 295 PRO A C 1
ATOM 2385 O O . PRO A 1 295 ? -2.144 20.639 -0.072 1.00 94.06 295 PRO A O 1
ATOM 2388 N N . LEU A 1 296 ? -1.435 18.974 -1.391 1.00 90.56 296 LEU A N 1
ATOM 2389 C CA . LEU A 1 296 ? -0.364 18.607 -0.467 1.00 90.56 296 LEU A CA 1
ATOM 2390 C C . LEU A 1 296 ? 0.795 19.606 -0.590 1.00 90.56 296 LEU A C 1
ATOM 2392 O O . LEU A 1 296 ? 1.180 19.958 -1.709 1.00 90.56 296 LEU A O 1
ATOM 2396 N N . PRO A 1 297 ? 1.373 20.056 0.536 1.00 88.50 297 PRO A N 1
ATOM 2397 C CA . PRO A 1 297 ? 2.594 20.842 0.494 1.00 88.50 297 PRO A CA 1
ATOM 2398 C C . PRO A 1 297 ? 3.773 19.965 0.030 1.00 88.50 297 PRO A C 1
ATOM 2400 O O . PRO A 1 297 ? 3.660 18.731 0.033 1.00 88.50 297 PRO A O 1
ATOM 2403 N N . PRO A 1 298 ? 4.911 20.564 -0.361 1.00 85.06 298 PRO A N 1
ATOM 2404 C CA . PRO A 1 298 ? 6.149 19.835 -0.636 1.00 85.06 298 PRO A CA 1
ATOM 2405 C C . PRO A 1 298 ? 6.513 18.856 0.486 1.00 85.06 298 PRO A C 1
ATOM 2407 O O . PRO A 1 298 ? 6.186 19.099 1.648 1.00 85.06 298 PRO A O 1
ATOM 2410 N N . TRP A 1 299 ? 7.226 17.774 0.161 1.00 83.88 299 TRP A N 1
ATOM 2411 C CA . TRP A 1 299 ? 7.610 16.739 1.132 1.00 83.88 299 TRP A CA 1
ATOM 2412 C C . TRP A 1 299 ? 8.174 17.286 2.448 1.00 83.88 299 TRP A C 1
ATOM 2414 O O . TRP A 1 299 ? 7.721 16.890 3.521 1.00 83.88 299 TRP A O 1
ATOM 2424 N N . HIS A 1 300 ? 9.115 18.222 2.370 1.00 75.12 300 HIS A N 1
ATOM 2425 C CA . HIS A 1 300 ? 9.741 18.812 3.545 1.00 75.12 300 HIS A CA 1
ATOM 2426 C C . HIS A 1 300 ? 8.726 19.530 4.446 1.00 75.12 300 HIS A C 1
ATOM 2428 O O . HIS A 1 300 ? 8.735 19.313 5.647 1.00 75.12 300 HIS A O 1
ATOM 2434 N N . GLU A 1 301 ? 7.775 20.287 3.892 1.00 76.69 301 GLU A N 1
ATOM 2435 C CA . GLU A 1 301 ? 6.701 20.942 4.650 1.00 76.69 301 GLU A CA 1
ATOM 2436 C C . GLU A 1 301 ? 5.683 19.931 5.185 1.00 76.69 301 GLU A C 1
ATOM 2438 O O . GLU A 1 301 ? 5.256 20.026 6.339 1.00 76.69 301 GLU A O 1
ATOM 2443 N N . LEU A 1 302 ? 5.328 18.931 4.368 1.00 79.31 302 LEU A N 1
ATOM 2444 C CA . LEU A 1 302 ? 4.453 17.832 4.768 1.00 79.31 302 LEU A CA 1
ATOM 2445 C C . LEU A 1 302 ? 5.020 17.105 5.991 1.00 79.31 302 LEU A C 1
ATOM 2447 O O . LEU A 1 302 ? 4.254 16.624 6.818 1.00 79.31 302 LEU A O 1
ATOM 2451 N N . ARG A 1 303 ? 6.347 17.052 6.135 1.00 71.31 303 ARG A N 1
ATOM 2452 C CA . ARG A 1 303 ? 7.035 16.472 7.292 1.00 71.31 303 ARG A CA 1
ATOM 2453 C C . ARG A 1 303 ? 7.293 17.497 8.409 1.00 71.31 303 ARG A C 1
ATOM 2455 O O . ARG A 1 303 ? 7.103 17.162 9.577 1.00 71.31 303 ARG A O 1
ATOM 2462 N N . TRP A 1 304 ? 7.629 18.750 8.092 1.00 58.50 304 TRP A N 1
ATOM 2463 C CA . TRP A 1 304 ? 7.928 19.819 9.062 1.00 58.50 304 TRP A CA 1
ATOM 2464 C C . TRP A 1 304 ? 6.717 20.286 9.859 1.00 58.50 304 TRP A C 1
ATOM 2466 O O . TRP A 1 304 ? 6.820 20.404 11.079 1.00 58.50 304 TRP A O 1
ATOM 2476 N N . LEU A 1 305 ? 5.556 20.483 9.219 1.00 51.28 305 LEU A N 1
ATOM 2477 C CA . LEU A 1 305 ? 4.304 20.872 9.898 1.00 51.28 305 LEU A CA 1
ATOM 2478 C C . LEU A 1 305 ? 3.867 19.857 10.966 1.00 51.28 305 LEU A C 1
ATOM 2480 O O . LEU A 1 305 ? 2.904 20.075 11.697 1.00 51.28 305 LEU A O 1
ATOM 2484 N N . ARG A 1 306 ? 4.554 18.716 11.026 1.00 55.16 306 ARG A N 1
ATOM 2485 C CA . ARG A 1 306 ? 4.157 17.531 11.764 1.00 55.16 306 ARG A CA 1
ATOM 2486 C C . ARG A 1 306 ? 5.215 17.070 12.775 1.00 55.16 306 ARG A C 1
ATOM 2488 O O . ARG A 1 306 ? 4.895 16.282 13.661 1.00 55.16 306 ARG A O 1
ATOM 2495 N N . GLY A 1 307 ? 6.438 17.594 12.696 1.00 45.12 307 GLY A N 1
ATOM 2496 C CA . GLY A 1 307 ? 7.506 17.358 13.676 1.00 45.12 307 GLY A CA 1
ATOM 2497 C C . GLY A 1 307 ? 7.573 18.389 14.811 1.00 45.12 307 GLY A C 1
ATOM 2498 O O . GLY A 1 307 ? 8.264 18.150 15.797 1.00 45.12 307 GLY A O 1
ATOM 2499 N N . LEU A 1 308 ? 6.872 19.524 14.698 1.00 34.22 308 LEU A N 1
ATOM 2500 C CA . LEU A 1 308 ? 6.930 20.602 15.691 1.00 34.22 308 LEU A CA 1
ATOM 2501 C C . LEU A 1 308 ? 5.881 20.440 16.809 1.00 34.22 308 LEU A C 1
ATOM 2503 O O . LEU A 1 308 ? 4.751 20.028 16.527 1.00 34.22 308 LEU A O 1
ATOM 2507 N N . PRO A 1 309 ? 6.216 20.799 18.064 1.00 35.47 309 PRO A N 1
ATOM 2508 C CA . PRO A 1 309 ? 5.221 20.996 19.112 1.00 35.47 309 PRO A CA 1
ATOM 2509 C C . PRO A 1 309 ? 4.284 22.140 18.732 1.00 35.47 309 PRO A C 1
ATOM 2511 O O . PRO A 1 309 ? 4.743 23.185 18.268 1.00 35.47 309 PRO A O 1
ATOM 2514 N N . CYS A 1 310 ? 2.984 21.944 18.952 1.00 30.42 310 CYS A N 1
ATOM 2515 C CA . CYS A 1 310 ? 2.098 23.069 19.239 1.00 30.42 310 CYS A CA 1
ATOM 2516 C C . CYS A 1 310 ? 2.449 23.662 20.607 1.00 30.42 310 CYS A C 1
ATOM 2518 O O . CYS A 1 310 ? 2.769 22.864 21.519 1.00 30.42 310 CYS A O 1
#

pLDDT: mean 76.25, std 23.7, range [24.95, 97.44]

Secondary structure (DSSP, 8-state):
-PPPGGGSS----------S--SSS-----TT--S-TT----HHHHHHHTTTS-PPPPHHHHHHHHHHHS-HHHHHH--EEEEEE-S--SS-GGGGGGGGHHHHHH-TT-EEEEEEEIIIII--SSSS-HHHHHHHHHHH-HHHHTT--EEHHHHHHHHHHHHHHHHHTTTTTPPTTSEEEEEE-TT-HHHHHHHHHHHHHHHHHHHHHHHHHHTTSSPPPPHHHHHH-TT---TTHHHHHHH-BSSSSSEEESS---PPP-HHHHHHHTTT--HHHHHHHHT--SSSEE---TTSPPHHHHHHHHHS--

Foldseek 3Di:
DDDDPPPDDDPPDPPPDDPDPPPAPPPPPDDDDPQDLADLQDVVNVVVVPPVFDAAAFLLSVVLVVVVPDDPVVLQVAQEDEGAAQAAHDHLNLQSVLSCLVSCVSRVNAAYEYEHECLHYQFDQDPPPPVCVVVCCVPVHLVVCLPGWGFLLCSLQSVLSNVVSLVCNVVSRRDPRRAAYEHEHPPNQVVVLVSLVSLLVLLLLLVLVVVCCVVVLAPDDDPVRLSVQSSRNDPCSNVVLVVEECPDDSYYYPHDNDDHDDSVVVCVVCSPDYPVSSSVVSCVDVVRTDFDDPPDDTNSCSVVVRGDDD

Organism: Cochliobolus sativus (NCBI:txid45130)

Radius of gyration: 21.49 Å; chains: 1; bounding box: 45×51×72 Å